Protein AF-A0AAV7IHH4-F1 (afdb_monomer_lite)

Radius of gyration: 28.24 Å; chains: 1; bounding box: 105×46×66 Å

Structure (mmCIF, N/CA/C/O backbone):
data_AF-A0AAV7IHH4-F1
#
_entry.id   AF-A0AAV7IHH4-F1
#
loop_
_atom_site.group_PDB
_atom_site.id
_atom_site.type_symbol
_atom_site.label_atom_id
_atom_site.label_alt_id
_atom_site.label_comp_id
_atom_site.label_asym_id
_atom_site.label_entity_id
_atom_site.label_seq_id
_atom_site.pdbx_PDB_ins_code
_atom_site.Cartn_x
_atom_site.Cartn_y
_atom_site.Cartn_z
_atom_site.occupancy
_atom_site.B_iso_or_equiv
_atom_site.auth_seq_id
_atom_site.auth_comp_id
_atom_site.auth_asym_id
_atom_site.auth_atom_id
_atom_site.pdbx_PDB_model_num
ATOM 1 N N . MET A 1 1 ? 82.349 -28.504 15.931 1.00 51.78 1 MET A N 1
ATOM 2 C CA . MET A 1 1 ? 81.936 -27.881 17.207 1.00 51.78 1 MET A CA 1
ATOM 3 C C . MET A 1 1 ? 81.005 -26.727 16.857 1.00 51.78 1 MET A C 1
ATOM 5 O O . MET A 1 1 ? 81.524 -25.749 16.350 1.00 51.78 1 MET A O 1
ATOM 9 N N . LEU A 1 2 ? 79.679 -26.939 16.968 1.00 49.72 2 LEU A N 1
ATOM 10 C CA . LEU A 1 2 ? 78.539 -25.980 16.897 1.00 49.72 2 LEU A CA 1
ATOM 11 C C . LEU A 1 2 ? 77.235 -26.698 16.441 1.00 49.72 2 LEU A C 1
ATOM 13 O O . LEU A 1 2 ? 76.597 -26.288 15.482 1.00 49.72 2 LEU A O 1
ATOM 17 N N . ILE A 1 3 ? 76.846 -27.814 17.080 1.00 53.25 3 ILE A N 1
ATOM 18 C CA . ILE A 1 3 ? 75.530 -28.473 16.852 1.00 53.25 3 ILE A CA 1
ATOM 19 C C . ILE A 1 3 ? 74.978 -29.035 18.180 1.00 53.25 3 ILE A C 1
ATOM 21 O O . ILE A 1 3 ? 74.499 -30.161 18.249 1.00 53.25 3 ILE A O 1
ATOM 25 N N . ILE A 1 4 ? 75.126 -28.298 19.287 1.00 51.12 4 ILE A N 1
ATOM 26 C CA . ILE A 1 4 ? 74.599 -28.725 20.603 1.00 51.12 4 ILE A CA 1
ATOM 27 C C . ILE A 1 4 ? 73.565 -27.730 21.166 1.00 51.12 4 ILE A C 1
ATOM 29 O O . ILE A 1 4 ? 72.741 -28.116 21.993 1.00 51.12 4 ILE A O 1
ATOM 33 N N . ASP A 1 5 ? 73.490 -26.497 20.654 1.00 56.69 5 ASP A N 1
ATOM 34 C CA . ASP A 1 5 ? 72.623 -25.465 21.244 1.00 56.69 5 ASP A CA 1
ATOM 35 C C . ASP A 1 5 ? 71.198 -25.391 20.672 1.00 56.69 5 ASP A C 1
ATOM 37 O O . ASP A 1 5 ? 70.298 -24.887 21.342 1.00 56.69 5 ASP A O 1
ATOM 41 N N . THR A 1 6 ? 70.925 -25.954 19.493 1.00 51.59 6 THR A N 1
ATOM 42 C CA . THR A 1 6 ? 69.591 -25.857 18.867 1.00 51.59 6 THR A CA 1
ATOM 43 C C . THR A 1 6 ? 68.566 -26.826 19.467 1.00 51.59 6 THR A C 1
ATOM 45 O O . THR A 1 6 ? 67.401 -26.472 19.628 1.00 51.59 6 THR A O 1
ATOM 48 N N . ILE A 1 7 ? 68.994 -28.016 19.902 1.00 54.19 7 ILE A N 1
ATOM 49 C CA . ILE A 1 7 ? 68.085 -29.039 20.460 1.00 54.19 7 ILE A CA 1
ATOM 50 C C . ILE A 1 7 ? 67.591 -28.642 21.865 1.00 54.19 7 ILE A C 1
ATOM 52 O O . ILE A 1 7 ? 66.455 -28.931 22.242 1.00 54.19 7 ILE A O 1
ATOM 56 N N . LYS A 1 8 ? 68.403 -27.899 22.631 1.00 56.38 8 LYS A N 1
ATOM 57 C CA . LYS A 1 8 ? 68.027 -27.417 23.972 1.00 56.38 8 LYS A CA 1
ATOM 58 C C . LYS A 1 8 ? 67.003 -26.274 23.937 1.00 56.38 8 LYS A C 1
ATOM 60 O O . LYS A 1 8 ? 66.261 -26.105 24.904 1.00 56.38 8 LYS A O 1
ATOM 65 N N . ALA A 1 9 ? 66.943 -25.512 22.844 1.00 56.28 9 ALA A N 1
ATOM 66 C CA . ALA A 1 9 ? 65.997 -24.409 22.679 1.00 56.28 9 ALA A CA 1
ATOM 67 C C . ALA A 1 9 ? 64.587 -24.901 22.295 1.00 56.28 9 ALA A C 1
ATOM 69 O O . ALA A 1 9 ? 63.603 -24.432 22.868 1.00 56.28 9 ALA A O 1
ATOM 70 N N . GLU A 1 10 ? 64.470 -25.904 21.418 1.00 56.12 10 GLU A N 1
ATOM 71 C CA . GLU A 1 10 ? 63.162 -26.443 21.008 1.00 56.12 10 GLU A CA 1
ATOM 72 C C . GLU A 1 10 ? 62.463 -27.253 22.112 1.00 56.12 10 GLU A C 1
ATOM 74 O O . GLU A 1 10 ? 61.239 -27.183 22.258 1.00 56.12 10 GLU A O 1
ATOM 79 N N . GLN A 1 11 ? 63.215 -27.961 22.964 1.00 55.00 11 GLN A N 1
ATOM 80 C CA . GLN A 1 11 ? 62.632 -28.670 24.112 1.00 55.00 11 GLN A CA 1
ATOM 81 C C . GLN A 1 11 ? 62.065 -27.719 25.177 1.00 55.00 11 GLN A C 1
ATOM 83 O O . GLN A 1 11 ? 61.071 -28.045 25.829 1.00 55.00 11 GLN A O 1
ATOM 88 N N . LYS A 1 12 ? 62.643 -26.521 25.331 1.00 55.81 12 LYS A N 1
ATOM 89 C CA . LYS A 1 12 ? 62.149 -25.512 26.279 1.00 55.81 12 LYS A CA 1
ATOM 90 C C . LYS A 1 12 ? 60.853 -24.849 25.795 1.00 55.81 12 LYS A C 1
ATOM 92 O O . LYS A 1 12 ? 60.015 -24.510 26.624 1.00 55.81 12 LYS A O 1
ATOM 97 N N . LEU A 1 13 ? 60.661 -24.741 24.475 1.00 54.53 13 LEU A N 1
ATOM 98 C CA . LEU A 1 13 ? 59.443 -24.191 23.869 1.00 54.53 13 LEU A CA 1
ATOM 99 C C . LEU A 1 13 ? 58.264 -25.184 23.892 1.00 54.53 13 LEU A C 1
ATOM 101 O O . LEU A 1 13 ? 57.125 -24.783 24.114 1.00 54.53 13 LEU A O 1
ATOM 105 N N . ARG A 1 14 ? 58.521 -26.492 23.721 1.00 53.72 14 ARG A N 1
ATOM 106 C CA . ARG A 1 14 ? 57.464 -27.518 23.840 1.00 53.72 14 ARG A CA 1
ATOM 107 C C . ARG A 1 14 ? 56.957 -27.690 25.270 1.00 53.72 14 ARG A C 1
ATOM 109 O O . ARG A 1 14 ? 55.764 -27.905 25.460 1.00 53.72 14 ARG A O 1
ATOM 116 N N . ASN A 1 15 ? 57.825 -27.541 26.271 1.00 53.12 15 ASN A N 1
ATOM 117 C CA . ASN A 1 15 ? 57.408 -27.664 27.667 1.00 53.12 15 ASN A CA 1
ATOM 118 C C . ASN A 1 15 ? 56.657 -26.424 28.185 1.00 53.12 15 ASN A C 1
ATOM 120 O O . ASN A 1 15 ? 55.856 -26.565 29.099 1.00 53.12 15 ASN A O 1
ATOM 124 N N . SER A 1 16 ? 56.821 -25.238 27.579 1.00 51.75 16 SER A N 1
ATOM 125 C CA . SER A 1 16 ? 56.048 -24.044 27.967 1.00 51.75 16 SER A CA 1
ATOM 126 C C . SER A 1 16 ? 54.640 -23.979 27.358 1.00 51.75 16 SER A C 1
ATOM 128 O O . SER A 1 16 ? 53.831 -23.168 27.796 1.00 51.75 16 SER A O 1
ATOM 130 N N . GLN A 1 17 ? 54.319 -24.814 26.361 1.00 48.31 17 GLN A N 1
ATOM 131 C CA . GLN A 1 17 ? 52.971 -24.883 25.771 1.00 48.31 17 GLN A CA 1
ATOM 132 C C . GLN A 1 17 ? 52.045 -25.902 26.456 1.00 48.31 17 GLN A C 1
ATOM 134 O O . GLN A 1 17 ? 50.838 -25.878 26.223 1.00 48.31 17 GLN A O 1
ATOM 139 N N . LEU A 1 18 ? 52.571 -26.770 27.326 1.00 48.88 18 LEU A N 1
ATOM 140 C CA . LEU A 1 18 ? 51.770 -27.768 28.046 1.00 48.88 18 LEU A CA 1
ATOM 141 C C . LEU A 1 18 ? 51.171 -27.255 29.369 1.00 48.88 18 LEU A C 1
ATOM 143 O O . LEU A 1 18 ? 50.162 -27.804 29.810 1.00 48.88 18 LEU A O 1
ATOM 147 N N . ASP A 1 19 ? 51.686 -26.159 29.937 1.00 48.97 19 ASP A N 1
ATOM 148 C CA . ASP A 1 19 ? 51.197 -25.604 31.213 1.00 48.97 19 ASP A CA 1
ATOM 149 C C . ASP A 1 19 ? 50.029 -24.607 31.081 1.00 48.97 19 ASP A C 1
ATOM 151 O O . ASP A 1 19 ? 49.344 -24.325 32.064 1.00 48.97 19 ASP A O 1
ATOM 155 N N . HIS A 1 20 ? 49.700 -24.137 29.871 1.00 50.25 20 HIS A N 1
ATOM 156 C CA . HIS A 1 20 ? 48.514 -23.291 29.655 1.00 50.25 20 HIS A CA 1
ATOM 157 C C . HIS A 1 20 ? 47.214 -24.078 29.396 1.00 50.25 20 HIS A C 1
ATOM 159 O O . HIS A 1 20 ? 46.130 -23.502 29.381 1.00 50.25 20 HIS A O 1
ATOM 165 N N . SER A 1 21 ? 47.268 -25.413 29.294 1.00 54.41 21 SER A N 1
ATOM 166 C CA . SER A 1 21 ? 46.085 -26.227 28.963 1.00 54.41 21 SER A CA 1
ATOM 167 C C . SER A 1 21 ? 45.071 -26.392 30.110 1.00 54.41 21 SER A C 1
ATOM 169 O O . SER A 1 21 ? 43.973 -26.896 29.852 1.00 54.41 21 SER A O 1
ATOM 171 N N . SER A 1 22 ? 45.397 -26.048 31.359 1.00 56.50 22 SER A N 1
ATOM 172 C CA . SER A 1 22 ? 44.497 -26.303 32.499 1.00 56.50 22 SER A CA 1
ATOM 173 C C . SER A 1 22 ? 43.501 -25.159 32.739 1.00 56.50 22 SER A C 1
ATOM 175 O O . SER A 1 22 ? 42.309 -25.405 32.935 1.00 56.50 22 SER A O 1
ATOM 177 N N . SER A 1 23 ? 43.960 -23.906 32.636 1.00 56.69 23 SER A N 1
ATOM 178 C CA . SER A 1 23 ? 43.134 -22.717 32.900 1.00 56.69 23 SER A CA 1
ATOM 179 C C . SER A 1 23 ? 42.073 -22.497 31.818 1.00 56.69 23 SER A C 1
ATOM 181 O O . SER A 1 23 ? 40.901 -22.307 32.134 1.00 56.69 23 SER A O 1
ATOM 183 N N . ASP A 1 24 ? 42.434 -22.639 30.541 1.00 57.12 24 ASP A N 1
ATOM 184 C CA . ASP A 1 24 ? 41.494 -22.398 29.436 1.00 57.12 24 ASP A CA 1
ATOM 185 C C . ASP A 1 24 ? 40.399 -23.471 29.367 1.00 57.12 24 ASP A C 1
ATOM 187 O O . ASP A 1 24 ? 39.242 -23.187 29.049 1.00 57.12 24 ASP A O 1
ATOM 191 N N . LYS A 1 25 ? 40.722 -24.706 29.778 1.00 60.78 25 LYS A N 1
ATOM 192 C CA . LYS A 1 25 ? 39.729 -25.777 29.944 1.00 60.78 25 LYS A CA 1
ATOM 193 C C . LYS A 1 25 ? 38.799 -25.526 31.129 1.00 60.78 25 LYS A C 1
ATOM 195 O O . LYS A 1 25 ? 37.638 -25.926 31.056 1.00 60.78 25 LYS A O 1
ATOM 200 N N . MET A 1 26 ? 39.265 -24.884 32.203 1.00 68.69 26 MET A N 1
ATOM 201 C CA . MET A 1 26 ? 38.385 -24.479 33.304 1.00 68.69 26 MET A CA 1
ATOM 202 C C . MET A 1 26 ? 37.469 -23.323 32.903 1.00 68.69 26 MET A C 1
ATOM 204 O O . MET A 1 26 ? 36.280 -23.386 33.200 1.00 68.69 26 MET A O 1
ATOM 208 N N . ILE A 1 27 ? 37.974 -22.324 32.175 1.00 70.69 27 ILE A N 1
ATOM 209 C CA . ILE A 1 27 ? 37.171 -21.179 31.718 1.00 70.69 27 ILE A CA 1
ATOM 210 C C . ILE A 1 27 ? 36.097 -21.630 30.720 1.00 70.69 27 ILE A C 1
ATOM 212 O O . ILE A 1 27 ? 34.933 -21.260 30.867 1.00 70.69 27 ILE A O 1
ATOM 216 N N . ALA A 1 28 ? 36.437 -22.500 29.763 1.00 71.75 28 ALA A N 1
ATOM 217 C CA . ALA A 1 28 ? 35.461 -23.049 28.821 1.00 71.75 28 ALA A CA 1
ATOM 218 C C . ALA A 1 28 ? 34.374 -23.885 29.525 1.00 71.75 28 ALA A C 1
ATOM 220 O O . ALA A 1 28 ? 33.192 -23.766 29.205 1.00 71.75 28 ALA A O 1
ATOM 221 N N . LYS A 1 29 ? 34.747 -24.689 30.532 1.00 73.69 29 LYS A N 1
ATOM 222 C CA . LYS A 1 29 ? 33.778 -25.449 31.340 1.00 73.69 29 LYS A CA 1
ATOM 223 C C . LYS A 1 29 ? 32.890 -24.538 32.187 1.00 73.69 29 LYS A C 1
ATOM 225 O O . LYS A 1 29 ? 31.699 -24.811 32.299 1.00 73.69 29 LYS A O 1
ATOM 230 N N . LEU A 1 30 ? 33.443 -23.457 32.738 1.00 77.25 30 LEU A N 1
ATOM 231 C CA . LEU A 1 30 ? 32.687 -22.465 33.500 1.00 77.25 30 LEU A CA 1
ATOM 232 C C . LEU A 1 30 ? 31.671 -21.738 32.606 1.00 77.25 30 LEU A C 1
ATOM 234 O O . LEU A 1 30 ? 30.519 -21.597 33.000 1.00 77.25 30 LEU A O 1
ATOM 238 N N . LEU A 1 31 ? 32.057 -21.353 31.385 1.00 77.75 31 LEU A N 1
ATOM 239 C CA . LEU A 1 31 ? 31.159 -20.707 30.421 1.00 77.75 31 LEU A CA 1
ATOM 240 C C . LEU A 1 31 ? 30.008 -21.623 29.998 1.00 77.75 31 LEU A C 1
ATOM 242 O O . LEU A 1 31 ? 28.862 -21.186 29.995 1.00 77.75 31 LEU A O 1
ATOM 246 N N . ILE A 1 32 ? 30.285 -22.899 29.716 1.00 78.12 32 ILE A N 1
ATOM 247 C CA . ILE A 1 32 ? 29.246 -23.891 29.394 1.00 78.12 32 ILE A CA 1
ATOM 248 C C . ILE A 1 32 ? 28.291 -24.084 30.581 1.00 78.12 32 ILE A C 1
ATOM 250 O O . ILE A 1 32 ? 27.082 -24.183 30.387 1.00 78.12 32 ILE A O 1
ATOM 254 N N . PHE A 1 33 ? 28.812 -24.092 31.810 1.00 78.12 33 PHE A N 1
ATOM 255 C CA . PHE A 1 33 ? 27.997 -24.241 33.014 1.00 78.12 33 PHE A CA 1
ATOM 256 C C . PHE A 1 33 ? 27.117 -23.011 33.278 1.00 78.12 33 PHE A C 1
ATOM 258 O O . PHE A 1 33 ? 25.935 -23.158 33.578 1.00 78.12 33 PHE A O 1
ATOM 265 N N . VAL A 1 34 ? 27.650 -21.797 33.094 1.00 78.50 34 VAL A N 1
ATOM 266 C CA . VAL A 1 34 ? 26.875 -20.548 33.194 1.00 78.50 34 VAL A CA 1
ATOM 267 C C . VAL A 1 34 ? 25.799 -20.487 32.109 1.00 78.50 34 VAL A C 1
ATOM 269 O O . VAL A 1 34 ? 24.661 -20.141 32.417 1.00 78.50 34 VAL A O 1
ATOM 272 N N . LEU A 1 35 ? 26.111 -20.893 30.873 1.00 76.00 35 LEU A N 1
ATOM 273 C CA . LEU A 1 35 ? 25.142 -20.949 29.775 1.00 76.00 35 LEU A CA 1
ATOM 274 C C . LEU A 1 35 ? 24.022 -21.966 30.059 1.00 76.00 35 LEU A C 1
ATOM 276 O O . LEU A 1 35 ? 22.851 -21.675 29.830 1.00 76.00 35 LEU A O 1
ATOM 280 N N . ALA A 1 36 ? 24.368 -23.136 30.606 1.00 73.38 36 ALA A N 1
ATOM 281 C CA . ALA A 1 36 ? 23.404 -24.168 30.984 1.00 73.38 36 ALA A CA 1
ATOM 282 C C . ALA A 1 36 ? 22.500 -23.726 32.146 1.00 73.38 36 ALA A C 1
ATOM 284 O O . ALA A 1 36 ? 21.296 -23.971 32.101 1.00 73.38 36 ALA A O 1
ATOM 285 N N . ILE A 1 37 ? 23.045 -23.024 33.149 1.00 72.25 37 ILE A N 1
ATOM 286 C CA . ILE A 1 37 ? 22.246 -22.425 34.228 1.00 72.25 37 ILE A CA 1
ATOM 287 C C . ILE A 1 37 ? 21.307 -21.357 33.664 1.00 72.25 37 ILE A C 1
ATOM 289 O O . ILE A 1 37 ? 20.129 -21.371 34.007 1.00 72.25 37 ILE A O 1
ATOM 293 N N . HIS A 1 38 ? 21.788 -20.482 32.772 1.00 67.31 38 HIS A N 1
ATOM 294 C CA . HIS A 1 38 ? 20.955 -19.444 32.156 1.00 67.31 38 HIS A CA 1
ATOM 295 C C . HIS A 1 38 ? 19.797 -20.053 31.355 1.00 67.31 38 HIS A C 1
ATOM 297 O O . HIS A 1 38 ? 18.648 -19.648 31.526 1.00 67.31 38 HIS A O 1
ATOM 303 N N . MET A 1 39 ? 20.074 -21.086 30.551 1.00 72.06 39 MET A N 1
ATOM 304 C CA . MET A 1 39 ? 19.038 -21.801 29.803 1.00 72.06 39 MET A CA 1
ATOM 305 C C . MET A 1 39 ? 18.048 -22.525 30.727 1.00 72.06 39 MET A C 1
ATOM 307 O O . MET A 1 39 ? 16.845 -22.444 30.489 1.00 72.06 39 MET A O 1
ATOM 311 N N . ALA A 1 40 ? 18.511 -23.138 31.823 1.00 63.69 40 ALA A N 1
ATOM 312 C CA . ALA A 1 40 ? 17.638 -23.788 32.802 1.00 63.69 40 ALA A CA 1
ATOM 313 C C . ALA A 1 40 ? 16.728 -22.786 33.543 1.00 63.69 40 ALA A C 1
ATOM 315 O O . ALA A 1 40 ? 15.546 -23.068 33.757 1.00 63.69 40 ALA A O 1
ATOM 316 N N . THR A 1 41 ? 17.236 -21.594 33.878 1.00 59.31 41 THR A N 1
ATOM 317 C CA . THR A 1 41 ? 16.430 -20.517 34.480 1.00 59.31 41 THR A CA 1
ATOM 318 C C . THR A 1 41 ? 15.473 -19.851 33.491 1.00 59.31 41 THR A C 1
ATOM 320 O O . THR A 1 41 ? 14.389 -19.434 33.889 1.00 59.31 41 THR A O 1
ATOM 323 N N . CYS A 1 42 ? 15.807 -19.796 32.196 1.00 53.78 42 CYS A N 1
ATOM 324 C CA . CYS A 1 42 ? 14.868 -19.332 31.172 1.00 53.78 42 CYS A CA 1
ATOM 325 C C . CYS A 1 42 ? 13.730 -20.337 30.940 1.00 53.78 42 CYS A C 1
ATOM 327 O O . CYS A 1 42 ? 12.599 -19.925 30.693 1.00 53.78 42 CYS A O 1
ATOM 329 N N . THR A 1 43 ? 13.982 -21.644 31.080 1.00 50.16 43 THR A N 1
ATOM 330 C CA . THR A 1 43 ? 12.923 -22.660 30.965 1.00 50.16 43 THR A CA 1
ATOM 331 C C . THR A 1 43 ? 11.987 -22.720 32.175 1.00 50.16 43 THR A C 1
ATOM 333 O O . THR A 1 43 ? 10.825 -23.081 32.012 1.00 50.16 43 THR A O 1
ATOM 336 N N . SER A 1 44 ? 12.430 -22.327 33.377 1.00 46.19 44 SER A N 1
ATOM 337 C CA . SER A 1 44 ? 11.587 -22.356 34.586 1.00 46.19 44 SER A CA 1
ATOM 338 C C . SER A 1 44 ? 10.724 -21.103 34.799 1.00 46.19 44 SER A C 1
ATOM 340 O O . SER A 1 44 ? 9.874 -21.099 35.688 1.00 46.19 44 SER A O 1
ATOM 342 N N . MET A 1 45 ? 10.872 -20.070 33.959 1.00 42.22 45 MET A N 1
ATOM 343 C CA . MET A 1 45 ? 9.974 -18.903 33.928 1.00 42.22 45 MET A CA 1
ATOM 344 C C . MET A 1 45 ? 8.762 -19.067 32.998 1.00 42.22 45 MET A C 1
ATOM 346 O O . MET A 1 45 ? 7.946 -18.152 32.898 1.00 42.22 45 MET A O 1
ATOM 350 N N . PHE A 1 46 ? 8.555 -20.245 32.402 1.00 42.50 46 PHE A N 1
ATOM 351 C CA . PHE A 1 46 ? 7.234 -20.647 31.908 1.00 42.50 46 PHE A CA 1
ATOM 352 C C . PHE A 1 46 ? 6.401 -21.215 33.060 1.00 42.50 46 PHE A C 1
ATOM 354 O O . PHE A 1 46 ? 5.939 -22.353 33.046 1.00 42.50 46 PHE A O 1
ATOM 361 N N . THR A 1 47 ? 6.222 -20.399 34.098 1.00 40.00 47 THR A N 1
ATOM 362 C CA . THR A 1 47 ? 5.136 -20.597 35.049 1.00 40.00 47 THR A CA 1
ATOM 363 C C . THR A 1 47 ? 3.852 -20.351 34.275 1.00 40.00 47 THR A C 1
ATOM 365 O O . THR A 1 47 ? 3.583 -19.223 33.868 1.00 40.00 47 THR A O 1
ATOM 368 N N . GLU A 1 48 ? 3.151 -21.446 33.989 1.00 44.28 48 GLU A N 1
ATOM 369 C CA . GLU A 1 48 ? 1.708 -21.570 33.798 1.00 44.28 48 GLU A CA 1
ATOM 370 C C . GLU A 1 48 ? 0.976 -20.220 33.882 1.00 44.28 48 GLU A C 1
ATOM 372 O O . GLU A 1 48 ? 0.392 -19.851 34.902 1.00 44.28 48 GLU A O 1
ATOM 377 N N . LYS A 1 49 ? 1.015 -19.445 32.788 1.00 39.66 49 LYS A N 1
ATOM 378 C CA . LYS A 1 49 ? 0.026 -18.394 32.581 1.00 39.66 49 LYS A CA 1
ATOM 379 C C . LYS A 1 49 ? -1.263 -19.138 32.321 1.00 39.66 49 LYS A C 1
ATOM 381 O O . LYS A 1 49 ? -1.562 -19.523 31.195 1.00 39.66 49 LYS A O 1
ATOM 386 N N . GLN A 1 50 ? -1.958 -19.383 33.426 1.00 36.03 50 GLN A N 1
ATOM 387 C CA . GLN A 1 50 ? -3.380 -19.613 33.515 1.00 36.03 50 GLN A CA 1
ATOM 388 C C . GLN A 1 50 ? -4.025 -18.917 32.316 1.00 36.03 50 GLN A C 1
ATOM 390 O O . GLN A 1 50 ? -3.964 -17.688 32.202 1.00 36.03 50 GLN A O 1
ATOM 395 N N . LEU A 1 51 ? -4.536 -19.716 31.377 1.00 35.50 51 LEU A N 1
ATOM 396 C CA . LEU A 1 51 ? -5.404 -19.252 30.307 1.00 35.50 51 LEU A CA 1
ATOM 397 C C . LEU A 1 51 ? -6.628 -18.664 31.007 1.00 35.50 51 LEU A C 1
ATOM 399 O O . LEU A 1 51 ? -7.637 -19.330 31.225 1.00 35.50 51 LEU A O 1
ATOM 403 N N . VAL A 1 52 ? -6.516 -17.404 31.425 1.00 32.94 52 VAL A N 1
ATOM 404 C CA . VAL A 1 52 ? -7.671 -16.554 31.626 1.00 32.94 52 VAL A CA 1
ATOM 405 C C . VAL A 1 52 ? -8.243 -16.458 30.232 1.00 32.94 52 VAL A C 1
ATOM 407 O O . VAL A 1 52 ? -7.733 -15.738 29.374 1.00 32.94 52 VAL A O 1
ATOM 410 N N . GLN A 1 53 ? -9.242 -17.297 29.995 1.00 33.00 53 GLN A N 1
ATOM 411 C CA . GLN A 1 53 ? -10.117 -17.241 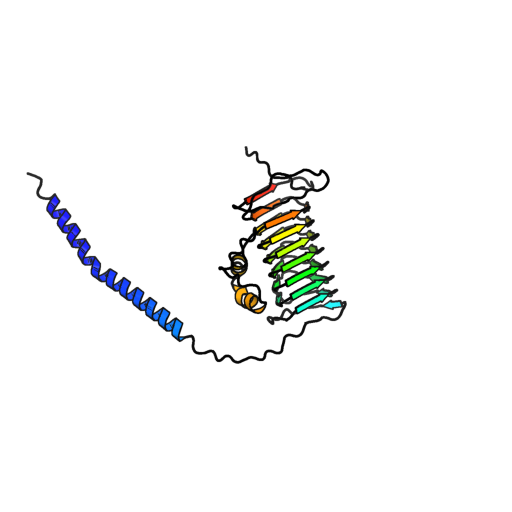28.849 1.00 33.00 53 GLN A CA 1
ATOM 412 C C . GLN A 1 53 ? -10.838 -15.897 28.971 1.00 33.00 53 GLN A C 1
ATOM 414 O O . GLN A 1 53 ? -11.930 -15.790 29.521 1.00 33.00 53 GLN A O 1
ATOM 419 N N . SER A 1 54 ? -10.136 -14.836 28.570 1.00 34.91 54 SER A N 1
ATOM 420 C CA . SER A 1 54 ? -10.699 -13.517 28.395 1.00 34.91 54 SER A CA 1
ATOM 421 C C . SER A 1 54 ? -11.701 -13.697 27.278 1.00 34.91 54 SER A C 1
ATOM 423 O O . SER A 1 54 ? -11.343 -13.787 26.103 1.00 34.91 54 SER A O 1
ATOM 425 N N . THR A 1 55 ? -12.965 -13.834 27.656 1.00 36.56 55 THR A N 1
ATOM 426 C CA . THR A 1 55 ? -14.092 -13.587 26.773 1.00 36.56 55 THR A CA 1
ATOM 427 C C . THR A 1 55 ? -14.049 -12.102 26.430 1.00 36.56 55 THR A C 1
ATOM 429 O O . THR A 1 55 ? -14.843 -11.313 26.943 1.00 36.56 55 THR A O 1
ATOM 432 N N . MET A 1 56 ? -13.060 -11.695 25.627 1.00 39.62 56 MET A N 1
ATOM 433 C CA . MET A 1 56 ? -13.114 -10.408 24.963 1.00 39.62 56 MET A CA 1
ATOM 434 C C . MET A 1 56 ? -14.394 -10.430 24.128 1.00 39.62 56 MET A C 1
ATOM 436 O O . MET A 1 56 ? -14.655 -11.427 23.444 1.00 39.62 56 MET A O 1
ATOM 440 N N . PRO A 1 57 ? -15.245 -9.399 24.248 1.00 40.56 57 PRO A N 1
ATOM 441 C CA . PRO A 1 57 ? -16.458 -9.326 23.456 1.00 40.56 57 PRO A CA 1
ATOM 442 C C . PRO A 1 57 ? -16.078 -9.473 21.985 1.00 40.56 57 PRO A C 1
ATOM 444 O O . PRO A 1 57 ? -15.122 -8.849 21.523 1.00 40.56 57 PRO A O 1
ATOM 447 N N . LYS A 1 58 ? -16.804 -10.346 21.280 1.00 39.88 58 LYS A N 1
ATOM 448 C CA . LYS A 1 58 ? -16.621 -10.596 19.850 1.00 39.88 58 LYS A CA 1
ATOM 449 C C . LYS A 1 58 ? -16.559 -9.236 19.127 1.00 39.88 58 LYS A C 1
ATOM 451 O O . LYS A 1 58 ? -17.524 -8.481 19.265 1.00 39.88 58 LYS A O 1
ATOM 456 N N . PRO A 1 59 ? -15.457 -8.892 18.435 1.00 38.62 59 PRO A N 1
ATOM 457 C CA . PRO A 1 59 ? -15.302 -7.576 17.831 1.00 38.62 59 PRO A CA 1
ATOM 458 C C . PRO A 1 59 ? -16.412 -7.331 16.812 1.00 38.62 59 PRO A C 1
ATOM 460 O O . PRO A 1 59 ? -16.534 -8.049 15.828 1.00 38.62 59 PRO A O 1
ATOM 463 N N . THR A 1 60 ? -17.247 -6.330 17.065 1.00 48.72 60 THR A N 1
ATOM 464 C CA . THR A 1 60 ? -18.294 -5.906 16.136 1.00 48.72 60 THR A CA 1
ATOM 465 C C . THR A 1 60 ? -17.657 -5.179 14.951 1.00 48.72 60 THR A C 1
ATOM 467 O O . THR A 1 60 ? -16.690 -4.438 15.132 1.00 48.72 60 THR A O 1
ATOM 470 N N . LEU A 1 61 ? -18.216 -5.349 13.748 1.00 45.78 61 LEU A N 1
ATOM 471 C CA . LEU A 1 61 ? -17.892 -4.519 12.586 1.00 45.78 61 LEU A CA 1
ATOM 472 C C . LEU A 1 61 ? -18.029 -3.035 12.962 1.00 45.78 61 LEU A C 1
ATOM 474 O O . LEU A 1 61 ? -19.123 -2.584 13.317 1.00 45.78 61 LEU A O 1
ATOM 478 N N . THR A 1 62 ? -16.942 -2.270 12.867 1.00 56.25 62 THR A N 1
ATOM 479 C CA . THR A 1 62 ? -16.991 -0.817 13.065 1.00 56.25 62 THR A CA 1
ATOM 480 C C . THR A 1 62 ? -17.519 -0.184 11.782 1.00 56.25 62 THR A C 1
ATOM 482 O O . THR A 1 62 ? -16.760 0.221 10.907 1.00 56.25 62 THR A O 1
ATOM 485 N N . GLY A 1 63 ? -18.842 -0.178 11.625 1.00 45.84 63 GLY A N 1
ATOM 486 C CA . GLY A 1 63 ? -19.510 0.539 10.545 1.00 45.84 63 GLY A CA 1
ATOM 487 C C . GLY A 1 63 ? -19.705 1.999 10.934 1.00 45.84 63 GLY A C 1
ATOM 488 O O . GLY A 1 63 ? -20.496 2.300 11.828 1.00 45.84 63 GLY A O 1
ATOM 489 N N . TYR A 1 64 ? -19.004 2.912 10.269 1.00 54.81 64 TYR A N 1
ATOM 490 C CA . TYR A 1 64 ? -19.356 4.330 10.322 1.00 54.81 64 TYR A CA 1
ATOM 491 C C . TYR A 1 64 ? -20.619 4.556 9.461 1.00 54.81 64 TYR A C 1
ATOM 493 O O . TYR A 1 64 ? -20.777 3.869 8.449 1.00 54.81 64 TYR A O 1
ATOM 501 N N . PRO A 1 65 ? -21.549 5.463 9.831 1.00 53.41 65 PRO A N 1
ATOM 502 C CA . PRO A 1 65 ? -22.716 5.778 8.995 1.00 53.41 65 PRO A CA 1
ATOM 503 C C . PRO A 1 65 ? -22.318 6.199 7.562 1.00 53.41 65 PRO A C 1
ATOM 505 O O . PRO A 1 65 ? -21.172 6.522 7.295 1.00 53.41 65 PRO A O 1
ATOM 508 N N . PHE A 1 66 ? -23.225 6.168 6.588 1.00 58.81 66 PHE A N 1
ATOM 509 C CA . PHE A 1 66 ? -22.862 6.548 5.214 1.00 58.81 66 PHE A CA 1
ATOM 510 C C . PHE A 1 66 ? -22.747 8.066 5.063 1.00 58.81 66 PHE A C 1
ATOM 512 O O . PHE A 1 66 ? -23.663 8.780 5.471 1.00 58.81 66 PHE A O 1
ATOM 519 N N . ASN A 1 67 ? -21.688 8.517 4.382 1.00 64.94 67 ASN A N 1
ATOM 520 C CA . ASN A 1 67 ? -21.383 9.911 4.054 1.00 64.94 67 ASN A CA 1
ATOM 521 C C . ASN A 1 67 ? -21.129 10.825 5.259 1.00 64.94 67 ASN A C 1
ATOM 523 O O . ASN A 1 67 ? -21.979 11.022 6.126 1.00 64.94 67 ASN A O 1
ATOM 527 N N . GLY A 1 68 ? -19.987 11.510 5.244 1.00 82.06 68 GLY A N 1
ATOM 528 C CA . GLY A 1 68 ? -19.759 12.606 6.175 1.00 82.06 68 GLY A CA 1
ATOM 529 C C . GLY A 1 68 ? -18.304 13.009 6.332 1.00 82.06 68 GLY A C 1
ATOM 530 O O . GLY A 1 68 ? -17.422 12.653 5.547 1.00 82.06 68 GLY A O 1
ATOM 531 N N . VAL A 1 69 ? -18.071 13.779 7.389 1.00 89.50 69 VAL A N 1
ATOM 532 C CA . VAL A 1 69 ? -16.747 14.220 7.809 1.00 89.50 69 VAL A CA 1
ATOM 533 C C . VAL A 1 69 ? -16.452 13.610 9.173 1.00 89.50 69 VAL A C 1
ATOM 535 O O . VAL A 1 69 ? -17.211 13.813 10.118 1.00 89.50 69 VAL A O 1
ATOM 538 N N . ILE A 1 70 ? -15.350 12.872 9.274 1.00 88.94 70 ILE A N 1
ATOM 539 C CA . ILE A 1 70 ? -14.767 12.457 10.548 1.00 88.94 70 ILE A CA 1
ATOM 540 C C . ILE A 1 70 ? -13.698 13.495 10.870 1.00 88.94 70 ILE A C 1
ATOM 542 O O . ILE A 1 70 ? -12.659 13.553 10.212 1.00 88.94 70 ILE A O 1
ATOM 546 N N . GLU A 1 71 ? -13.958 14.343 11.864 1.00 90.50 71 GLU A N 1
ATOM 547 C CA . GLU A 1 71 ? -12.978 15.350 12.290 1.00 90.50 71 GLU A CA 1
ATOM 548 C C . GLU A 1 71 ? -11.691 14.697 12.795 1.00 90.50 71 GLU A C 1
ATOM 550 O O . GLU A 1 71 ? -10.598 15.191 12.533 1.00 90.50 71 GLU A O 1
ATOM 555 N N . PHE A 1 72 ? -11.829 13.568 13.490 1.00 90.38 72 PHE A N 1
ATOM 556 C CA . PHE A 1 72 ? -10.725 12.853 14.100 1.00 90.38 72 PHE A CA 1
ATOM 557 C C . PHE A 1 72 ? -10.994 11.348 14.111 1.00 90.38 72 PHE A C 1
ATOM 559 O O . PHE A 1 72 ? -11.966 10.893 14.719 1.00 90.38 72 PHE A O 1
ATOM 566 N N . LEU A 1 73 ? -10.141 10.577 13.437 1.00 89.75 73 LEU A N 1
ATOM 567 C CA . LEU A 1 73 ? -10.171 9.120 13.477 1.00 89.75 73 LEU A CA 1
ATOM 568 C C . LEU A 1 73 ? -9.203 8.625 14.553 1.00 89.75 73 LEU A C 1
ATOM 570 O O . LEU A 1 73 ? -7.988 8.778 14.431 1.00 89.75 73 LEU A O 1
ATOM 574 N N . ASN A 1 74 ? -9.761 8.009 15.592 1.00 86.50 74 ASN A N 1
ATOM 575 C CA . ASN A 1 74 ? -8.988 7.277 16.586 1.00 86.50 74 ASN A CA 1
ATOM 576 C C . ASN A 1 74 ? -8.746 5.846 16.086 1.00 86.50 74 ASN A C 1
ATOM 578 O O . ASN A 1 74 ? -9.675 5.195 15.606 1.00 86.50 74 ASN A O 1
ATOM 582 N N . CYS A 1 75 ? -7.511 5.371 16.221 1.00 87.69 75 CYS A N 1
ATOM 583 C CA . CYS A 1 75 ? -7.070 4.055 15.777 1.00 87.69 75 CYS A CA 1
ATOM 584 C C . CYS A 1 75 ? -6.657 3.244 17.010 1.00 87.69 75 CYS A C 1
ATOM 586 O O . CYS A 1 75 ? -5.465 3.145 17.315 1.00 87.69 75 CYS A O 1
ATOM 588 N N . PRO A 1 76 ? -7.637 2.734 17.780 1.00 76.56 76 PRO A N 1
ATOM 589 C CA . PRO A 1 76 ? -7.343 2.011 19.004 1.00 76.56 76 PRO A CA 1
ATOM 590 C C . PRO A 1 76 ? -6.522 0.760 18.681 1.00 76.56 76 PRO A C 1
ATOM 592 O O . PRO A 1 76 ? -6.727 0.122 17.654 1.00 76.56 76 PRO A O 1
ATOM 595 N N . GLY A 1 77 ? -5.641 0.349 19.596 1.00 78.81 77 GLY A N 1
ATOM 596 C CA . GLY A 1 77 ? -4.864 -0.893 19.466 1.00 78.81 77 GLY A CA 1
ATOM 597 C C . GLY A 1 77 ? -5.691 -2.182 19.595 1.00 78.81 77 GLY A C 1
ATOM 598 O O . GLY A 1 77 ? -5.141 -3.210 19.982 1.00 78.81 77 GLY A O 1
ATOM 599 N N . LEU A 1 78 ? -7.004 -2.120 19.355 1.00 82.62 78 LEU A N 1
ATOM 600 C CA . LEU A 1 78 ? -7.884 -3.280 19.298 1.00 82.62 78 LEU A CA 1
ATOM 601 C C . LEU A 1 78 ? -7.962 -3.801 17.865 1.00 82.62 78 LEU A C 1
ATOM 603 O O . LEU A 1 78 ? -7.973 -3.035 16.906 1.00 82.62 78 LEU A O 1
ATOM 607 N N . ILE A 1 79 ? -8.064 -5.120 17.747 1.00 82.19 79 ILE A N 1
ATOM 608 C CA . ILE A 1 79 ? -8.204 -5.798 16.464 1.00 82.19 79 ILE A CA 1
ATOM 609 C C . ILE A 1 79 ? -9.683 -6.034 16.197 1.00 82.19 79 ILE A C 1
ATOM 611 O O . ILE A 1 79 ? -10.401 -6.588 17.034 1.00 82.19 79 ILE A O 1
ATOM 615 N N . HIS A 1 80 ? -10.132 -5.591 15.031 1.00 84.94 80 HIS A N 1
ATOM 616 C CA . HIS A 1 80 ? -11.519 -5.699 14.602 1.00 84.94 80 HIS A CA 1
ATOM 617 C C . HIS A 1 80 ? -11.726 -6.914 13.688 1.00 84.94 80 HIS A C 1
ATOM 619 O O . HIS A 1 80 ? -10.815 -7.351 12.994 1.00 84.94 80 HIS A O 1
ATOM 625 N N . GLU A 1 81 ? -12.945 -7.458 13.635 1.00 85.69 81 GLU A N 1
ATOM 626 C CA . GLU A 1 81 ? -13.277 -8.496 12.643 1.00 85.69 81 GLU A CA 1
ATOM 627 C C . GLU A 1 81 ? -13.185 -7.916 11.220 1.00 85.69 81 GLU A C 1
ATOM 629 O O . GLU A 1 81 ? -12.644 -8.537 10.310 1.00 85.69 81 GLU A O 1
ATOM 634 N N . GLY A 1 82 ? -13.624 -6.669 11.049 1.00 90.00 82 GLY A N 1
ATOM 635 C CA . GLY A 1 82 ? -13.469 -5.923 9.810 1.00 90.00 82 GLY A CA 1
ATOM 636 C C . GLY A 1 82 ? -13.585 -4.418 10.025 1.00 90.00 82 GLY A C 1
ATOM 637 O O . GLY A 1 82 ? -14.185 -3.959 11.002 1.00 90.00 82 GLY A O 1
ATOM 638 N N . ILE A 1 83 ? -13.021 -3.654 9.095 1.00 92.62 83 ILE A N 1
ATOM 639 C CA . ILE A 1 83 ? -13.117 -2.195 9.032 1.00 92.62 83 ILE A CA 1
ATOM 640 C C . ILE A 1 83 ? -13.616 -1.818 7.639 1.00 92.62 83 ILE A C 1
ATOM 642 O O . ILE A 1 83 ? -13.005 -2.189 6.639 1.00 92.62 83 ILE A O 1
ATOM 646 N N . LEU A 1 84 ? -14.713 -1.062 7.583 1.00 93.06 84 LEU A N 1
ATOM 647 C CA . LEU A 1 84 ? -15.249 -0.489 6.351 1.00 93.06 84 LEU A CA 1
ATOM 648 C C . LEU A 1 84 ? -15.322 1.032 6.492 1.00 93.06 84 LEU A C 1
ATOM 650 O O . LEU A 1 84 ? -16.083 1.548 7.312 1.00 93.06 84 LEU A O 1
ATOM 654 N N . ILE A 1 85 ? -14.555 1.744 5.671 1.00 91.19 85 ILE A N 1
ATOM 655 C CA . ILE A 1 85 ? -14.596 3.206 5.564 1.00 91.19 85 ILE A CA 1
ATOM 656 C C . ILE A 1 85 ? -15.063 3.535 4.151 1.00 91.19 85 ILE A C 1
ATOM 658 O O . ILE A 1 85 ? -14.311 3.397 3.194 1.00 91.19 85 ILE A O 1
ATOM 662 N N . ASN A 1 86 ? -16.324 3.934 4.011 1.00 92.50 86 ASN A N 1
ATOM 663 C CA . ASN A 1 86 ? -16.925 4.210 2.711 1.00 92.50 86 ASN A CA 1
ATOM 664 C C . ASN A 1 86 ? -17.499 5.629 2.667 1.00 92.50 86 ASN A C 1
ATOM 666 O O . ASN A 1 86 ? -18.293 5.990 3.537 1.00 92.50 86 ASN A O 1
ATOM 670 N N . GLN A 1 87 ? -17.111 6.411 1.657 1.00 90.31 87 GLN A N 1
ATOM 671 C CA . GLN A 1 87 ? -17.588 7.779 1.428 1.00 90.31 87 GLN A CA 1
ATOM 672 C C . GLN A 1 87 ? -17.340 8.745 2.599 1.00 90.31 87 GLN A C 1
ATOM 674 O O . GLN A 1 87 ? -18.178 9.587 2.936 1.00 90.31 87 GLN A O 1
ATOM 679 N N . TRP A 1 88 ? -16.169 8.651 3.230 1.00 90.31 88 TRP A N 1
ATOM 680 C CA . TRP A 1 88 ? -15.804 9.514 4.352 1.00 90.31 88 TRP A CA 1
ATOM 681 C C . TRP A 1 88 ? -14.678 10.474 4.012 1.00 90.31 88 TRP A C 1
ATOM 683 O O . TRP A 1 88 ? -13.708 10.109 3.354 1.00 90.31 88 TRP A O 1
ATOM 693 N N . LYS A 1 89 ? -14.762 11.695 4.546 1.00 94.38 89 LYS A N 1
ATOM 694 C CA . LYS A 1 89 ? -13.615 12.601 4.646 1.00 94.38 89 LYS A CA 1
ATOM 695 C C . LYS A 1 89 ? -13.072 12.585 6.073 1.00 94.38 89 LYS A C 1
ATOM 697 O O . LYS A 1 89 ? -13.704 13.131 6.972 1.00 94.38 89 LYS A O 1
ATOM 702 N N . ILE A 1 90 ? -11.903 11.990 6.277 1.00 94.88 90 ILE A N 1
ATOM 703 C CA . ILE A 1 90 ? -11.189 11.961 7.557 1.00 94.88 90 ILE A CA 1
ATOM 704 C C . ILE A 1 90 ? -10.193 13.118 7.576 1.00 94.88 90 ILE A C 1
ATOM 706 O O . ILE A 1 90 ? -9.276 13.162 6.758 1.00 94.88 90 ILE A O 1
ATOM 710 N N . LEU A 1 91 ? -10.391 14.077 8.482 1.00 93.44 91 LEU A N 1
ATOM 711 C CA . LEU A 1 91 ? -9.589 15.305 8.528 1.00 93.44 91 LEU A CA 1
ATOM 712 C C . LEU A 1 91 ? -8.301 15.166 9.333 1.00 93.44 91 LEU A C 1
ATOM 714 O O . LEU A 1 91 ? -7.351 15.906 9.085 1.00 93.44 91 LEU A O 1
ATOM 718 N N . LYS A 1 92 ? -8.281 14.264 10.312 1.00 93.44 92 LYS A N 1
ATOM 719 C CA . LYS A 1 92 ? -7.142 14.077 11.201 1.00 93.44 92 LYS A CA 1
ATOM 720 C C . LYS A 1 92 ? -7.085 12.642 11.704 1.00 93.44 92 LYS A C 1
ATOM 722 O O . LYS A 1 92 ? -8.120 12.046 12.004 1.00 93.44 92 LYS A O 1
ATOM 727 N N . LEU A 1 93 ? -5.870 12.125 11.827 1.00 92.75 93 LEU A N 1
ATOM 728 C CA . LEU A 1 93 ? -5.571 10.851 12.469 1.00 92.75 93 LEU A CA 1
ATOM 729 C C . LEU A 1 93 ? -4.997 11.090 13.869 1.00 92.75 93 LEU A C 1
ATOM 731 O O . LEU A 1 93 ? -4.329 12.100 14.110 1.00 92.75 93 LEU A O 1
ATOM 735 N N . ASP A 1 94 ? -5.256 10.164 14.788 1.00 83.06 94 ASP A N 1
ATOM 736 C CA . ASP A 1 94 ? -4.558 10.123 16.073 1.00 83.06 94 ASP A CA 1
ATOM 737 C C . ASP A 1 94 ? -3.124 9.628 15.886 1.00 83.06 94 ASP A C 1
ATOM 739 O O . ASP A 1 94 ? -2.958 8.445 15.604 1.00 83.06 94 ASP A O 1
ATOM 743 N N . ASN A 1 95 ? -2.124 10.516 16.029 1.00 82.38 95 ASN A N 1
ATOM 744 C CA . ASN A 1 95 ? -0.687 10.249 15.835 1.00 82.38 95 ASN A CA 1
ATOM 745 C C . ASN A 1 95 ? -0.435 9.108 14.819 1.00 82.38 95 ASN A C 1
ATOM 747 O O . ASN A 1 95 ? -1.124 9.024 13.800 1.00 82.38 95 ASN A O 1
ATOM 751 N N . THR A 1 96 ? 0.542 8.230 15.053 1.00 89.62 96 THR A N 1
ATOM 752 C CA . THR A 1 96 ? 0.677 6.993 14.278 1.00 89.62 96 THR A CA 1
ATOM 753 C C . THR A 1 96 ? -0.591 6.149 14.434 1.00 89.62 96 THR A C 1
ATOM 755 O O . THR A 1 96 ? -0.778 5.471 15.445 1.00 89.62 96 THR A O 1
ATOM 758 N N . CYS A 1 97 ? -1.441 6.160 13.413 1.00 94.50 97 CYS A N 1
ATOM 759 C CA . CYS A 1 97 ? -2.706 5.444 13.384 1.00 94.50 97 CYS A CA 1
ATOM 760 C C . CYS A 1 97 ? -2.496 4.040 12.811 1.00 94.50 97 CYS A C 1
ATOM 762 O O . CYS A 1 97 ? -2.099 3.889 11.656 1.00 94.50 97 CYS A O 1
ATOM 764 N N . LYS A 1 98 ? -2.792 3.002 13.603 1.00 94.69 98 LYS A N 1
ATOM 765 C CA . LYS A 1 98 ? -2.774 1.602 13.154 1.00 94.69 98 LYS A CA 1
ATOM 766 C C . LYS A 1 98 ? -4.192 1.040 13.106 1.00 94.69 98 LYS A C 1
ATOM 768 O O . LYS A 1 98 ? -4.766 0.752 14.151 1.00 94.69 98 LYS A O 1
ATOM 773 N N . LEU A 1 99 ? -4.740 0.848 11.911 1.00 94.38 99 LEU A N 1
ATOM 774 C CA . LEU A 1 99 ? -5.985 0.112 11.704 1.00 94.38 99 LEU A CA 1
ATOM 775 C C . LEU A 1 99 ? -5.659 -1.375 11.556 1.00 94.38 99 LEU A C 1
ATOM 777 O O . LEU A 1 99 ? -4.897 -1.759 10.669 1.00 94.38 99 LEU A O 1
ATOM 781 N N . GLN A 1 100 ? -6.210 -2.192 12.453 1.00 94.44 100 GLN A N 1
ATOM 782 C CA . GLN A 1 100 ? -5.898 -3.617 12.559 1.00 94.44 100 GLN A CA 1
ATOM 783 C C . GLN A 1 100 ? -7.195 -4.424 12.515 1.00 94.44 100 GLN A C 1
ATOM 785 O O . GLN A 1 100 ? -8.058 -4.261 13.382 1.00 94.44 100 GLN A O 1
ATOM 790 N N . ALA A 1 101 ? -7.360 -5.270 11.501 1.00 92.50 101 ALA A N 1
ATOM 791 C CA . ALA A 1 101 ? -8.555 -6.100 11.356 1.00 92.50 101 ALA A CA 1
ATOM 792 C C . ALA A 1 101 ? -8.304 -7.326 10.478 1.00 92.50 101 ALA A C 1
ATOM 794 O O . ALA A 1 101 ? -7.308 -7.354 9.775 1.00 92.50 101 ALA A O 1
ATOM 795 N N . ASN A 1 102 ? -9.210 -8.304 10.424 1.00 90.38 102 ASN A N 1
ATOM 796 C CA . ASN A 1 102 ? -9.051 -9.397 9.449 1.00 90.38 102 ASN A CA 1
ATOM 797 C C . ASN A 1 102 ? -9.251 -8.893 8.009 1.00 90.38 102 ASN A C 1
ATOM 799 O O . ASN A 1 102 ? -8.558 -9.326 7.090 1.00 90.38 102 ASN A O 1
ATOM 803 N N . SER A 1 103 ? -10.157 -7.932 7.809 1.00 94.88 103 SER A N 1
ATOM 804 C CA . SER A 1 103 ? -10.358 -7.268 6.519 1.00 94.88 103 SER A CA 1
ATOM 805 C C . SER A 1 103 ? -10.520 -5.759 6.681 1.00 94.88 103 SER A C 1
ATOM 807 O O . SER A 1 103 ? -11.274 -5.298 7.538 1.00 94.88 103 SER A O 1
ATOM 809 N N . ILE A 1 104 ? -9.823 -4.986 5.850 1.00 97.12 104 ILE A N 1
ATOM 810 C CA . ILE A 1 104 ? -9.940 -3.528 5.786 1.00 97.12 104 ILE A CA 1
ATOM 811 C C . ILE A 1 104 ? -10.337 -3.139 4.366 1.00 97.12 104 ILE A C 1
ATOM 813 O O . ILE A 1 104 ? -9.614 -3.417 3.412 1.00 97.12 104 ILE A O 1
ATOM 817 N N . ILE A 1 105 ? -11.475 -2.466 4.233 1.00 97.44 105 ILE A N 1
ATOM 818 C CA . ILE A 1 105 ? -11.986 -1.955 2.963 1.00 97.44 105 ILE A CA 1
ATOM 819 C C . ILE A 1 105 ? -12.186 -0.445 3.100 1.00 97.44 105 ILE A C 1
ATOM 821 O O . ILE A 1 105 ? -12.918 0.017 3.980 1.00 97.44 105 ILE A O 1
ATOM 825 N N . ILE A 1 106 ? -11.533 0.326 2.234 1.00 96.81 106 ILE A N 1
ATOM 826 C CA . ILE A 1 106 ? -11.663 1.782 2.172 1.00 96.81 106 ILE A CA 1
ATOM 827 C C . ILE A 1 106 ? -12.065 2.176 0.754 1.00 96.81 106 ILE A C 1
ATOM 829 O O . ILE A 1 106 ? -11.336 1.917 -0.202 1.00 96.81 106 ILE A O 1
ATOM 833 N N . GLU A 1 107 ? -13.233 2.794 0.612 1.00 96.75 107 GLU A N 1
ATOM 834 C CA . GLU A 1 107 ? -13.816 3.116 -0.689 1.00 96.75 107 GLU A CA 1
ATOM 835 C C . GLU A 1 107 ? -14.295 4.564 -0.741 1.00 96.75 107 GLU A C 1
ATOM 837 O O . GLU A 1 107 ? -14.847 5.084 0.233 1.00 96.75 107 GLU A O 1
ATOM 842 N N . ASP A 1 108 ? -14.088 5.218 -1.887 1.00 96.38 108 ASP A N 1
ATOM 843 C CA . ASP A 1 108 ? -14.651 6.540 -2.201 1.00 96.38 108 ASP A CA 1
ATOM 844 C C . ASP A 1 108 ? -14.384 7.596 -1.110 1.00 96.38 108 ASP A C 1
ATOM 846 O O . ASP A 1 108 ? -15.203 8.479 -0.853 1.00 96.38 108 ASP A O 1
ATOM 850 N N . SER A 1 109 ? -13.246 7.483 -0.423 1.00 96.38 109 SER A N 1
ATOM 851 C CA . SER A 1 109 ? -12.943 8.252 0.786 1.00 96.38 109 SER A CA 1
ATOM 852 C C . SER A 1 109 ? -11.760 9.196 0.587 1.00 96.38 109 SER A C 1
ATOM 854 O O . SER A 1 109 ? -10.941 9.034 -0.318 1.00 96.38 109 SER A O 1
ATOM 856 N N . ILE A 1 110 ? -11.661 10.204 1.451 1.00 97.44 110 ILE A N 1
ATOM 857 C CA . ILE A 1 110 ? -10.531 11.129 1.524 1.00 97.44 110 ILE A CA 1
ATOM 858 C C . ILE A 1 110 ? -9.932 11.039 2.924 1.00 97.44 110 ILE A C 1
ATOM 860 O O . ILE A 1 110 ? -10.650 11.220 3.905 1.00 97.44 110 ILE A O 1
ATOM 864 N N . ILE A 1 111 ? -8.626 10.809 3.028 1.00 97.50 111 ILE A N 1
ATOM 865 C CA . ILE A 1 111 ? -7.926 10.704 4.313 1.00 97.50 111 ILE A CA 1
ATOM 866 C C . ILE A 1 111 ? -6.783 11.711 4.346 1.00 97.50 111 ILE A C 1
ATOM 868 O O . ILE A 1 111 ? -5.907 11.684 3.484 1.00 97.50 111 ILE A O 1
ATOM 872 N N . LEU A 1 112 ? -6.792 12.597 5.338 1.00 96.75 112 LEU A N 1
ATOM 873 C CA . LEU A 1 112 ? -5.693 13.523 5.582 1.00 96.75 112 LEU A CA 1
ATOM 874 C C . LEU A 1 112 ? -4.659 12.873 6.509 1.00 96.75 112 LEU A C 1
ATOM 876 O O . LEU A 1 112 ? -4.989 12.449 7.617 1.00 96.75 112 LEU A O 1
ATOM 880 N N . VAL A 1 113 ? -3.412 12.811 6.049 1.00 95.75 113 VAL A N 1
ATOM 881 C CA . VAL A 1 113 ? -2.267 12.184 6.721 1.00 95.75 113 VAL A CA 1
ATOM 882 C C . VAL A 1 113 ? -1.113 13.190 6.729 1.00 95.75 113 VAL A C 1
ATOM 884 O O . VAL A 1 113 ? -0.094 12.984 6.089 1.00 95.75 113 VAL A O 1
ATOM 887 N N . GLU A 1 114 ? -1.295 14.331 7.392 1.00 95.62 114 GLU A N 1
ATOM 888 C CA . GLU A 1 114 ? -0.249 15.358 7.524 1.00 95.62 114 GLU A CA 1
ATOM 889 C C . GLU A 1 114 ? 0.655 15.037 8.719 1.00 95.62 114 GLU A C 1
ATOM 891 O O . GLU A 1 114 ? 0.144 14.799 9.815 1.00 95.62 114 GLU A O 1
ATOM 896 N N . GLU A 1 115 ? 1.977 15.039 8.509 1.00 95.88 115 GLU A N 1
ATOM 897 C CA . GLU A 1 115 ? 2.998 14.862 9.559 1.00 95.88 115 GLU A CA 1
ATOM 898 C C . GLU A 1 115 ? 2.771 13.621 10.442 1.00 95.88 115 GLU A C 1
ATOM 900 O O . GLU A 1 115 ? 3.059 13.608 11.641 1.00 95.88 115 GLU A O 1
ATOM 905 N N . THR A 1 116 ? 2.208 12.562 9.861 1.00 95.56 116 THR A N 1
ATOM 906 C CA . THR A 1 116 ? 1.814 11.370 10.607 1.00 95.56 116 THR A CA 1
ATOM 907 C C . THR A 1 116 ? 1.909 10.096 9.773 1.00 95.56 116 THR A C 1
ATOM 909 O O . THR A 1 116 ? 2.322 10.108 8.615 1.00 95.56 116 THR A O 1
ATOM 912 N N . SER A 1 117 ? 1.576 8.955 10.371 1.00 95.25 117 SER A N 1
ATOM 913 C CA . SER A 1 117 ? 1.616 7.652 9.717 1.00 95.25 117 SER A CA 1
ATOM 914 C C . SER A 1 117 ? 0.276 6.929 9.797 1.00 95.25 117 SER A C 1
ATOM 916 O O . SER A 1 117 ? -0.366 6.916 10.847 1.00 95.25 117 SER A O 1
ATOM 918 N N . LEU A 1 118 ? -0.118 6.299 8.691 1.00 97.44 118 LEU A N 1
ATOM 919 C CA . LEU A 1 118 ? -1.291 5.437 8.584 1.00 97.44 118 LEU A CA 1
ATOM 920 C C . LEU A 1 118 ? -0.843 4.016 8.250 1.00 97.44 118 LEU A C 1
ATOM 922 O O . LEU A 1 118 ? -0.312 3.768 7.167 1.00 97.44 118 LEU A O 1
ATOM 926 N N . TYR A 1 119 ? -1.088 3.080 9.161 1.00 97.50 119 TYR A N 1
ATOM 927 C CA . TYR A 1 119 ? -0.797 1.666 8.959 1.00 97.50 119 TYR A CA 1
ATOM 928 C C . TYR A 1 119 ? -2.091 0.867 8.859 1.00 97.50 119 TYR A C 1
ATOM 930 O O . TYR A 1 119 ? -2.945 0.942 9.743 1.00 97.50 119 TYR A O 1
ATOM 938 N N . LEU A 1 120 ? -2.218 0.088 7.790 1.00 97.50 120 LEU A N 1
ATOM 939 C CA . LEU A 1 120 ? -3.315 -0.842 7.550 1.00 97.50 120 LEU A CA 1
ATOM 940 C C . LEU A 1 120 ? -2.749 -2.256 7.664 1.00 97.50 120 LEU A C 1
ATOM 942 O O . LEU A 1 120 ? -1.946 -2.657 6.825 1.00 97.50 120 LEU A O 1
ATOM 946 N N . ILE A 1 121 ? -3.123 -2.987 8.712 1.00 96.56 121 ILE A N 1
ATOM 947 C CA . ILE A 1 121 ? -2.606 -4.333 8.983 1.00 96.56 121 ILE A CA 1
ATOM 948 C C . ILE A 1 121 ? -3.785 -5.305 9.014 1.00 96.56 121 ILE A C 1
ATOM 950 O O . ILE A 1 121 ? -4.622 -5.227 9.915 1.00 96.56 121 ILE A O 1
ATOM 954 N N . ALA A 1 122 ? -3.870 -6.197 8.028 1.00 95.19 122 ALA A N 1
ATOM 955 C CA . ALA A 1 122 ? -4.979 -7.141 7.917 1.00 95.19 122 ALA A CA 1
ATOM 956 C C . ALA A 1 122 ? -4.621 -8.423 7.169 1.00 95.19 122 ALA A C 1
ATOM 958 O O . ALA A 1 122 ? -3.517 -8.554 6.667 1.00 95.19 122 ALA A O 1
ATOM 959 N N . ASN A 1 123 ? -5.553 -9.370 7.054 1.00 93.31 123 ASN A N 1
ATOM 960 C CA . ASN A 1 123 ? -5.409 -10.466 6.093 1.00 93.31 123 ASN A CA 1
ATOM 961 C C . ASN A 1 123 ? -5.719 -9.965 4.667 1.00 93.31 123 ASN A C 1
ATOM 963 O O . ASN A 1 123 ? -4.961 -10.198 3.726 1.00 93.31 123 ASN A O 1
ATOM 967 N N . HIS A 1 124 ? -6.783 -9.173 4.515 1.00 96.06 124 HIS A N 1
ATOM 968 C CA . HIS A 1 124 ? -7.154 -8.557 3.241 1.00 96.06 124 HIS A CA 1
ATOM 969 C C . HIS A 1 124 ? -7.298 -7.039 3.364 1.00 96.06 124 HIS A C 1
ATOM 971 O O . HIS A 1 124 ? -8.039 -6.555 4.223 1.00 96.06 124 HIS A O 1
ATOM 977 N N . VAL A 1 125 ? -6.636 -6.294 2.478 1.00 98.50 125 VAL A N 1
ATOM 978 C CA . VAL A 1 125 ? -6.769 -4.837 2.370 1.00 98.50 125 VAL A CA 1
ATOM 979 C C . VAL A 1 125 ? -7.213 -4.457 0.967 1.00 98.50 125 VAL A C 1
ATOM 981 O O . VAL A 1 125 ? -6.573 -4.825 -0.016 1.00 98.50 125 VAL A O 1
ATOM 984 N N . LYS A 1 126 ? -8.268 -3.646 0.889 1.00 98.62 126 LYS A N 1
ATOM 985 C CA . LYS A 1 126 ? -8.790 -3.101 -0.359 1.00 98.62 126 LYS A CA 1
ATOM 986 C C . LYS A 1 126 ? -8.960 -1.591 -0.269 1.00 98.62 126 LYS A C 1
ATOM 988 O O . LYS A 1 126 ? -9.701 -1.106 0.584 1.00 98.62 126 LYS A O 1
ATOM 993 N N . LEU A 1 127 ? -8.295 -0.849 -1.152 1.00 98.38 127 LEU A N 1
ATOM 994 C CA . LEU A 1 127 ? -8.487 0.592 -1.322 1.00 98.38 127 LEU A CA 1
ATOM 995 C C . LEU A 1 127 ? -9.028 0.855 -2.726 1.00 98.38 127 LEU A C 1
ATOM 997 O O . LEU A 1 127 ? -8.361 0.551 -3.718 1.00 98.38 127 LEU A O 1
ATOM 1001 N N . LEU A 1 128 ? -10.225 1.433 -2.813 1.00 98.25 128 LEU A N 1
ATOM 1002 C CA . LEU A 1 128 ? -10.851 1.815 -4.078 1.00 98.25 128 LEU A CA 1
ATOM 1003 C C . LEU A 1 128 ? -11.139 3.305 -4.110 1.00 98.25 128 LEU A C 1
ATOM 1005 O O . LEU A 1 128 ? -11.794 3.823 -3.203 1.00 98.25 128 LEU A O 1
ATOM 1009 N N . ARG A 1 129 ? -10.745 3.981 -5.195 1.00 98.38 129 ARG A N 1
ATOM 1010 C CA . ARG A 1 129 ? -11.142 5.376 -5.466 1.00 98.38 129 ARG A CA 1
ATOM 1011 C C . ARG A 1 129 ? -10.917 6.296 -4.258 1.00 98.38 129 ARG A C 1
ATOM 1013 O O . ARG A 1 129 ? -11.679 7.229 -4.018 1.00 98.38 129 ARG A O 1
ATOM 1020 N N . THR A 1 130 ? -9.883 6.004 -3.469 1.00 98.19 130 THR A N 1
ATOM 1021 C CA . THR A 1 130 ? -9.580 6.700 -2.222 1.00 98.19 130 THR A CA 1
ATOM 1022 C C . THR A 1 130 ? -8.450 7.683 -2.459 1.00 98.19 130 THR A C 1
ATOM 1024 O O . THR A 1 130 ? -7.475 7.386 -3.147 1.00 98.19 130 THR A O 1
ATOM 1027 N N . THR A 1 131 ? -8.585 8.878 -1.897 1.00 98.38 131 THR A N 1
ATOM 1028 C CA . THR A 1 131 ? -7.572 9.928 -1.973 1.00 98.38 131 THR A CA 1
ATOM 1029 C C . THR A 1 131 ? -6.921 10.123 -0.606 1.00 98.38 131 THR A C 1
ATOM 1031 O O . THR A 1 131 ? -7.594 10.478 0.358 1.00 98.38 131 THR A O 1
ATOM 1034 N N . ILE A 1 132 ? -5.613 9.912 -0.506 1.00 98.19 132 ILE A N 1
ATOM 1035 C CA . ILE A 1 132 ? -4.833 10.127 0.715 1.00 98.19 132 ILE A CA 1
ATOM 1036 C C . ILE A 1 132 ? -3.922 11.337 0.502 1.00 98.19 132 ILE A C 1
ATOM 1038 O O . ILE A 1 132 ? -3.180 11.378 -0.477 1.00 98.19 132 ILE A O 1
ATOM 1042 N N . ILE A 1 133 ? -4.026 12.343 1.374 1.00 97.56 133 ILE A N 1
ATOM 1043 C CA . ILE A 1 133 ? -3.380 13.656 1.202 1.00 97.56 133 ILE A CA 1
ATOM 1044 C C . ILE A 1 133 ? -2.625 14.050 2.468 1.00 97.56 133 ILE A C 1
ATOM 1046 O O . ILE A 1 133 ? -3.203 14.035 3.549 1.00 97.56 133 ILE A O 1
ATOM 1050 N N . GLY A 1 134 ? -1.391 14.515 2.327 1.00 96.50 134 GLY A N 1
ATOM 1051 C CA . GLY A 1 134 ? -0.655 15.230 3.372 1.00 96.50 134 GLY A CA 1
ATOM 1052 C C . GLY A 1 134 ? 0.837 15.237 3.078 1.00 96.50 134 GLY A C 1
ATOM 1053 O O . GLY A 1 134 ? 1.275 14.484 2.225 1.00 96.50 134 GLY A O 1
ATOM 1054 N N . ASN A 1 135 ? 1.648 16.036 3.755 1.00 97.06 135 ASN A N 1
ATOM 1055 C CA . ASN A 1 135 ? 3.108 15.985 3.618 1.00 97.06 135 ASN A CA 1
ATOM 1056 C C . ASN A 1 135 ? 3.754 15.267 4.802 1.00 97.06 135 ASN A C 1
ATOM 1058 O O . ASN A 1 135 ? 3.137 15.101 5.855 1.00 97.06 135 ASN A O 1
ATOM 1062 N N . ASN A 1 136 ? 5.019 14.869 4.635 1.00 97.00 136 ASN A N 1
ATOM 1063 C CA . ASN A 1 136 ? 5.839 14.268 5.691 1.00 97.00 136 ASN A CA 1
ATOM 1064 C C . ASN A 1 136 ? 5.166 13.050 6.339 1.00 97.00 136 ASN A C 1
ATOM 1066 O O . ASN A 1 136 ? 5.071 12.960 7.565 1.00 97.00 136 ASN A O 1
ATOM 1070 N N . HIS A 1 137 ? 4.662 12.132 5.516 1.00 95.06 137 HIS A N 1
ATOM 1071 C CA . HIS A 1 137 ? 3.844 11.023 5.991 1.00 95.06 137 HIS A CA 1
ATOM 1072 C C . HIS A 1 137 ? 4.348 9.658 5.558 1.00 95.06 137 HIS A C 1
ATOM 1074 O O . HIS A 1 137 ? 5.094 9.519 4.589 1.00 95.06 137 HIS A O 1
ATOM 1080 N N . THR A 1 138 ? 3.890 8.629 6.268 1.00 97.25 138 THR A N 1
ATOM 1081 C CA . THR A 1 138 ? 4.094 7.230 5.879 1.00 97.25 138 THR A CA 1
ATOM 1082 C C . THR A 1 138 ? 2.760 6.504 5.797 1.00 97.25 138 THR A C 1
ATOM 1084 O O . THR A 1 138 ? 1.979 6.514 6.745 1.00 97.25 138 THR A O 1
ATOM 1087 N N . ILE A 1 139 ? 2.506 5.839 4.676 1.00 98.12 139 ILE A N 1
ATOM 1088 C CA . ILE A 1 139 ? 1.388 4.913 4.510 1.00 98.12 139 ILE A CA 1
ATOM 1089 C C . ILE A 1 139 ? 1.982 3.521 4.364 1.00 98.12 139 ILE A C 1
ATOM 1091 O O . ILE A 1 139 ? 2.756 3.277 3.442 1.00 98.12 139 ILE A O 1
ATOM 1095 N N . ARG A 1 140 ? 1.613 2.612 5.265 1.00 98.25 140 ARG A N 1
ATOM 1096 C CA . ARG A 1 140 ? 2.048 1.213 5.217 1.00 98.25 140 ARG A CA 1
ATOM 1097 C C . ARG A 1 140 ? 0.846 0.297 5.177 1.00 98.25 140 ARG A C 1
ATOM 1099 O O . ARG A 1 140 ? -0.031 0.382 6.032 1.00 98.25 140 ARG A O 1
ATOM 1106 N N . ILE A 1 141 ? 0.837 -0.612 4.220 1.00 98.44 141 ILE A N 1
ATOM 1107 C CA . ILE A 1 141 ? -0.177 -1.645 4.081 1.00 98.44 141 ILE A CA 1
ATOM 1108 C C . ILE A 1 141 ? 0.520 -2.987 4.244 1.00 98.44 141 ILE A C 1
ATOM 1110 O O . ILE A 1 141 ? 1.427 -3.297 3.477 1.00 98.44 141 ILE A O 1
ATOM 1114 N N . VAL A 1 142 ? 0.110 -3.767 5.241 1.00 97.56 142 VAL A N 1
ATOM 1115 C CA . VAL A 1 142 ? 0.585 -5.135 5.454 1.00 97.56 142 VAL A CA 1
ATOM 1116 C C . VAL A 1 142 ? -0.609 -6.073 5.396 1.00 97.56 142 VAL A C 1
ATOM 1118 O O . VAL A 1 142 ? -1.464 -6.024 6.282 1.00 97.56 142 VAL A O 1
ATOM 1121 N N . ALA A 1 143 ? -0.686 -6.897 4.351 1.00 96.00 143 ALA A N 1
ATOM 1122 C CA . ALA A 1 143 ? -1.757 -7.877 4.224 1.00 96.00 143 ALA A CA 1
ATOM 1123 C C . ALA A 1 143 ? -1.409 -9.055 3.333 1.00 96.00 143 ALA A C 1
ATOM 1125 O O . ALA A 1 143 ? -0.543 -8.947 2.482 1.00 96.00 143 ALA A O 1
ATOM 1126 N N . GLU A 1 144 ? -2.080 -10.192 3.495 1.00 93.31 144 GLU A N 1
ATOM 1127 C CA . GLU A 1 144 ? -1.871 -11.327 2.594 1.00 93.31 144 GLU A CA 1
ATOM 1128 C C . GLU A 1 144 ? -2.294 -10.963 1.171 1.00 93.31 144 GLU A C 1
ATOM 1130 O O . GLU A 1 144 ? -1.571 -11.240 0.216 1.00 93.31 144 GLU A O 1
ATOM 1135 N N . ASN A 1 145 ? -3.428 -10.272 1.056 1.00 96.06 145 ASN A N 1
ATOM 1136 C CA . ASN A 1 145 ? -3.992 -9.814 -0.204 1.00 96.06 145 ASN A CA 1
ATOM 1137 C C . ASN A 1 145 ? -4.206 -8.297 -0.161 1.00 96.06 145 ASN A C 1
ATOM 1139 O O . ASN A 1 145 ? -4.983 -7.807 0.662 1.00 96.06 145 ASN A O 1
ATOM 1143 N N . ILE A 1 146 ? -3.539 -7.570 -1.058 1.00 98.62 146 ILE A N 1
ATOM 1144 C CA . ILE A 1 146 ? -3.616 -6.116 -1.207 1.00 98.62 146 ILE A CA 1
ATOM 1145 C C . ILE A 1 146 ? -4.197 -5.782 -2.583 1.00 98.62 146 ILE A C 1
ATOM 1147 O O . ILE A 1 146 ? -3.629 -6.143 -3.611 1.00 98.62 146 ILE A O 1
ATOM 1151 N N . GLU A 1 147 ? -5.306 -5.048 -2.593 1.00 98.69 147 GLU A N 1
ATOM 1152 C CA . GLU A 1 147 ? -6.004 -4.580 -3.792 1.00 98.69 147 GLU A CA 1
ATOM 1153 C C . GLU A 1 147 ? -6.112 -3.054 -3.792 1.00 98.69 147 GLU A C 1
ATOM 1155 O O . GLU A 1 147 ? -6.808 -2.473 -2.957 1.00 98.69 147 GLU A O 1
ATOM 1160 N N . LEU A 1 148 ? -5.455 -2.389 -4.741 1.00 98.62 148 LEU A N 1
ATOM 1161 C CA . LEU A 1 148 ? -5.418 -0.928 -4.827 1.00 98.62 148 LEU A CA 1
ATOM 1162 C C . LEU A 1 148 ? -5.866 -0.480 -6.206 1.00 98.62 148 LEU A C 1
ATOM 1164 O O . LEU A 1 148 ? -5.109 -0.592 -7.169 1.00 98.62 148 LEU A O 1
ATOM 1168 N N . TYR A 1 149 ? -7.075 0.063 -6.300 1.00 98.50 149 TYR A N 1
ATOM 1169 C CA . TYR A 1 149 ? -7.642 0.477 -7.576 1.00 98.50 149 TYR A CA 1
ATOM 1170 C C . TYR A 1 149 ? -8.060 1.942 -7.587 1.00 98.50 149 TYR A C 1
ATOM 1172 O O . TYR A 1 149 ? -8.899 2.376 -6.792 1.00 98.50 149 TYR A O 1
ATOM 1180 N N . SER A 1 150 ? -7.540 2.683 -8.564 1.00 98.38 150 SER A N 1
ATOM 1181 C CA . SER A 1 150 ? -7.935 4.070 -8.827 1.00 98.38 150 SER A CA 1
ATOM 1182 C C . SER A 1 150 ? -7.737 5.009 -7.631 1.00 98.38 150 SER A C 1
ATOM 1184 O O . SER A 1 150 ? -8.531 5.929 -7.436 1.00 98.38 150 SER A O 1
ATOM 1186 N N . ASN A 1 151 ? -6.723 4.766 -6.798 1.00 98.75 151 ASN A N 1
ATOM 1187 C CA . ASN A 1 151 ? -6.430 5.618 -5.647 1.00 98.75 151 ASN A CA 1
ATOM 1188 C C . ASN A 1 151 ? -5.528 6.786 -6.027 1.00 98.75 151 ASN A C 1
ATOM 1190 O O . ASN A 1 151 ? -4.850 6.769 -7.050 1.00 98.75 151 ASN A O 1
ATOM 1194 N N . ARG A 1 152 ? -5.493 7.801 -5.168 1.00 98.38 152 ARG A N 1
ATOM 1195 C CA . ARG A 1 152 ? -4.618 8.955 -5.332 1.00 98.38 152 ARG A CA 1
ATOM 1196 C C . ARG A 1 152 ? -3.887 9.267 -4.034 1.00 98.38 152 ARG A C 1
ATOM 1198 O O . ARG A 1 152 ? -4.512 9.634 -3.047 1.00 98.38 152 ARG A O 1
ATOM 1205 N N . PHE A 1 153 ? -2.568 9.173 -4.055 1.00 98.19 153 PHE A N 1
ATOM 1206 C CA . PHE A 1 153 ? -1.666 9.492 -2.957 1.00 98.19 153 PHE A CA 1
ATOM 1207 C C . PHE A 1 153 ? -0.972 10.819 -3.268 1.00 98.19 153 PHE A C 1
ATOM 1209 O O . PHE A 1 153 ? -0.297 10.939 -4.289 1.00 98.19 153 PHE A O 1
ATOM 1216 N N . VAL A 1 154 ? -1.169 11.835 -2.428 1.00 97.88 154 VAL A N 1
ATOM 1217 C CA . VAL A 1 154 ? -0.645 13.191 -2.650 1.00 97.88 154 VAL A CA 1
ATOM 1218 C C . VAL A 1 154 ? 0.140 13.655 -1.435 1.00 97.88 154 VAL A C 1
ATOM 1220 O O . VAL A 1 154 ? -0.407 13.684 -0.333 1.00 97.88 154 VAL A O 1
ATOM 1223 N N . GLY A 1 155 ? 1.387 14.071 -1.641 1.00 96.44 155 GLY A N 1
ATOM 1224 C CA . GLY A 1 155 ? 2.215 14.576 -0.558 1.00 96.44 155 GLY A CA 1
ATOM 1225 C C . GLY A 1 155 ? 3.699 14.631 -0.848 1.00 96.44 155 GLY A C 1
ATOM 1226 O O . GLY A 1 155 ? 4.257 13.673 -1.381 1.00 96.44 155 GLY A O 1
ATOM 1227 N N . ASP A 1 156 ? 4.353 15.695 -0.397 1.00 96.38 156 ASP A N 1
ATOM 1228 C CA . ASP A 1 156 ? 5.809 15.784 -0.407 1.00 96.38 156 ASP A CA 1
ATOM 1229 C C . ASP A 1 156 ? 6.419 15.071 0.804 1.00 96.38 156 ASP A C 1
ATOM 1231 O O . ASP A 1 156 ? 5.814 14.990 1.877 1.00 96.38 156 ASP A O 1
ATOM 1235 N N . ASN A 1 157 ? 7.642 14.567 0.630 1.00 96.06 157 ASN A N 1
ATOM 1236 C CA . ASN A 1 157 ? 8.373 13.784 1.628 1.00 96.06 157 ASN A CA 1
ATOM 1237 C C . ASN A 1 157 ? 7.535 12.611 2.171 1.00 96.06 157 ASN A C 1
ATOM 1239 O O . ASN A 1 157 ? 7.376 12.424 3.378 1.00 96.06 157 ASN A O 1
ATOM 1243 N N . SER A 1 158 ? 6.938 11.860 1.249 1.00 95.56 158 SER A N 1
ATOM 1244 C CA . SER A 1 158 ? 5.986 10.791 1.531 1.00 95.56 158 SER A CA 1
ATOM 1245 C C . SER A 1 158 ? 6.614 9.413 1.321 1.00 95.56 158 SER A C 1
ATOM 1247 O O . SER A 1 158 ? 7.385 9.182 0.389 1.00 95.56 158 SER A O 1
ATOM 1249 N N . THR A 1 159 ? 6.291 8.474 2.206 1.00 97.88 159 THR A N 1
ATOM 1250 C CA . THR A 1 159 ? 6.682 7.068 2.070 1.00 97.88 159 THR A CA 1
ATOM 1251 C C . THR A 1 159 ? 5.439 6.210 1.927 1.00 97.88 159 THR A C 1
ATOM 1253 O O . THR A 1 159 ? 4.527 6.270 2.749 1.00 97.88 159 THR A O 1
ATOM 1256 N N . TYR A 1 160 ? 5.410 5.399 0.882 1.00 98.12 160 TYR A N 1
ATOM 1257 C CA . TYR A 1 160 ? 4.361 4.440 0.607 1.00 98.12 160 TYR A CA 1
ATOM 1258 C C . TYR A 1 160 ? 4.955 3.032 0.602 1.00 98.12 160 TYR A C 1
ATOM 1260 O O . TYR A 1 160 ? 5.908 2.757 -0.129 1.00 98.12 160 TYR A O 1
ATOM 1268 N N . GLU A 1 161 ? 4.379 2.140 1.404 1.00 98.56 161 GLU A N 1
ATOM 1269 C CA . GLU A 1 161 ? 4.832 0.760 1.539 1.00 98.56 161 GLU A CA 1
ATOM 1270 C C . GLU A 1 161 ? 3.654 -0.217 1.413 1.00 98.56 161 GLU A C 1
ATOM 1272 O O . GLU A 1 161 ? 2.695 -0.134 2.181 1.00 98.56 161 GLU A O 1
ATOM 1277 N N . ALA A 1 162 ? 3.740 -1.174 0.487 1.00 98.38 162 ALA A N 1
ATOM 1278 C CA . ALA A 1 162 ? 2.812 -2.301 0.369 1.00 98.38 162 ALA A CA 1
ATOM 1279 C C . ALA A 1 162 ? 3.558 -3.622 0.565 1.00 98.38 162 ALA A C 1
ATOM 1281 O O . ALA A 1 162 ? 4.472 -3.949 -0.190 1.00 98.38 162 ALA A O 1
ATOM 1282 N N . LEU A 1 163 ? 3.186 -4.375 1.595 1.00 97.81 163 LEU A N 1
ATOM 1283 C CA . LEU A 1 163 ? 3.828 -5.625 1.973 1.00 97.81 163 LEU A CA 1
ATOM 1284 C C . LEU A 1 163 ? 2.791 -6.743 2.046 1.00 97.81 163 LEU A C 1
ATOM 1286 O O . LEU A 1 163 ? 1.923 -6.726 2.915 1.00 97.81 163 LEU A O 1
ATOM 1290 N N . GLY A 1 164 ? 2.880 -7.726 1.159 1.00 94.81 164 GLY A N 1
ATOM 1291 C CA . GLY A 1 164 ? 1.866 -8.769 1.084 1.00 94.81 164 GLY A CA 1
ATOM 1292 C C . GLY A 1 164 ? 2.190 -9.932 0.172 1.00 94.81 164 GLY A C 1
ATOM 1293 O O . GLY A 1 164 ? 3.116 -9.856 -0.618 1.00 94.81 164 GLY A O 1
ATOM 1294 N N . ILE A 1 165 ? 1.452 -11.038 0.271 1.00 92.31 165 ILE A N 1
ATOM 1295 C CA . ILE A 1 165 ? 1.688 -12.188 -0.615 1.00 92.31 165 ILE A CA 1
ATOM 1296 C C . ILE A 1 165 ? 1.238 -11.825 -2.026 1.00 92.31 165 ILE A C 1
ATOM 1298 O O . ILE A 1 165 ? 2.050 -11.880 -2.944 1.00 92.31 165 ILE A O 1
ATOM 1302 N N . ASN A 1 166 ? -0.020 -11.414 -2.173 1.00 94.75 166 ASN A N 1
ATOM 1303 C CA . ASN A 1 166 ? -0.628 -10.991 -3.427 1.00 94.75 166 ASN A CA 1
ATOM 1304 C C . ASN A 1 166 ? -0.871 -9.484 -3.388 1.00 94.75 166 ASN A C 1
ATOM 1306 O O . ASN A 1 166 ? -1.649 -9.000 -2.566 1.00 94.75 166 ASN A O 1
ATOM 1310 N N . ILE A 1 167 ? -0.228 -8.739 -4.280 1.00 97.88 167 ILE A N 1
ATOM 1311 C CA . ILE A 1 167 ? -0.371 -7.289 -4.390 1.00 97.88 167 ILE A CA 1
ATOM 1312 C C . ILE A 1 167 ? -0.818 -6.968 -5.809 1.00 97.88 167 ILE A C 1
ATOM 1314 O O . ILE A 1 167 ? -0.065 -7.175 -6.755 1.00 97.88 167 ILE A O 1
ATOM 1318 N N . SER A 1 168 ? -2.034 -6.447 -5.948 1.00 97.56 168 SER A N 1
ATOM 1319 C CA . SER A 1 168 ? -2.573 -5.936 -7.206 1.00 97.56 168 SER A CA 1
ATOM 1320 C C . SER A 1 168 ? -2.810 -4.439 -7.071 1.00 97.56 168 SER A C 1
ATOM 1322 O O . SER A 1 168 ? -3.649 -3.994 -6.283 1.00 97.56 168 SER A O 1
ATOM 1324 N N . THR A 1 169 ? -2.064 -3.650 -7.834 1.00 97.56 169 THR A N 1
ATOM 1325 C CA . THR A 1 169 ? -2.214 -2.201 -7.911 1.00 97.56 169 THR A CA 1
ATOM 1326 C C . THR A 1 169 ? -2.583 -1.825 -9.336 1.00 97.56 169 THR A C 1
ATOM 1328 O O . THR A 1 169 ? -2.013 -2.327 -10.308 1.00 97.56 169 THR A O 1
ATOM 1331 N N . ARG A 1 170 ? -3.607 -0.988 -9.494 1.00 96.50 170 ARG A N 1
ATOM 1332 C CA . ARG A 1 170 ? -4.016 -0.522 -10.808 1.00 96.50 170 ARG A CA 1
ATOM 1333 C C . ARG A 1 170 ? -4.610 0.878 -10.813 1.00 96.50 170 ARG A C 1
ATOM 1335 O O . ARG A 1 170 ? -5.545 1.179 -10.071 1.00 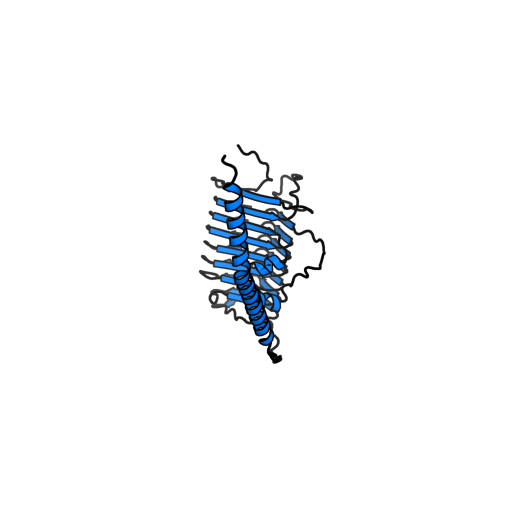96.50 170 ARG A O 1
ATOM 1342 N N . GLN A 1 171 ? -4.155 1.683 -11.769 1.00 96.44 171 GLN A N 1
ATOM 1343 C CA . GLN A 1 171 ? -4.598 3.057 -12.007 1.00 96.44 171 GLN A CA 1
ATOM 1344 C C . GLN A 1 171 ? -4.445 3.964 -10.778 1.00 96.44 171 GLN A C 1
ATOM 1346 O O . GLN A 1 171 ? -5.292 4.823 -10.545 1.00 96.44 171 GLN A O 1
ATOM 1351 N N . ASN A 1 172 ? -3.409 3.761 -9.970 1.00 98.19 172 ASN A N 1
ATOM 1352 C CA . ASN A 1 172 ? -3.125 4.608 -8.819 1.00 98.19 172 ASN A CA 1
ATOM 1353 C C . ASN A 1 172 ? -2.234 5.790 -9.210 1.00 98.19 172 ASN A C 1
ATOM 1355 O O . ASN A 1 172 ? -1.262 5.631 -9.943 1.00 98.19 172 ASN A O 1
ATOM 1359 N N . ASP A 1 173 ? -2.535 6.963 -8.664 1.00 96.62 173 ASP A N 1
ATOM 1360 C CA . ASP A 1 173 ? -1.765 8.186 -8.866 1.00 96.62 173 ASP A CA 1
ATOM 1361 C C . ASP A 1 173 ? -0.946 8.505 -7.612 1.00 96.62 173 ASP A C 1
ATOM 1363 O O . ASP A 1 173 ? -1.503 8.768 -6.550 1.00 96.62 173 ASP A O 1
ATOM 1367 N N . HIS A 1 174 ? 0.373 8.563 -7.737 1.00 97.06 174 HIS A N 1
ATOM 1368 C CA . HIS A 1 174 ? 1.309 8.970 -6.695 1.00 97.06 174 HIS A CA 1
ATOM 1369 C C . HIS A 1 174 ? 1.920 10.321 -7.068 1.00 97.06 174 HIS A C 1
ATOM 1371 O O . HIS A 1 174 ? 2.591 10.453 -8.094 1.00 97.06 174 HIS A O 1
ATOM 1377 N N . VAL A 1 175 ? 1.680 11.345 -6.253 1.00 95.69 175 VAL A N 1
ATOM 1378 C CA . VAL A 1 175 ? 2.069 12.730 -6.536 1.00 95.69 175 VAL A CA 1
ATOM 1379 C C . VAL A 1 175 ? 2.838 13.306 -5.353 1.00 95.69 175 VAL A C 1
ATOM 1381 O O . VAL A 1 175 ? 2.280 13.422 -4.266 1.00 95.69 175 VAL A O 1
ATOM 1384 N N . GLY A 1 176 ? 4.087 13.710 -5.576 1.00 94.44 176 GLY A N 1
ATOM 1385 C CA . GLY A 1 176 ? 4.924 14.338 -4.554 1.00 94.44 176 GLY A CA 1
ATOM 1386 C C . GLY A 1 176 ? 6.381 14.457 -4.978 1.00 94.44 176 GLY A C 1
ATOM 1387 O O . GLY A 1 176 ? 6.946 13.515 -5.540 1.00 94.44 176 GLY A O 1
ATOM 1388 N N . ASP A 1 177 ? 7.003 15.598 -4.690 1.00 91.31 177 ASP A N 1
ATOM 1389 C CA . ASP A 1 177 ? 8.353 15.931 -5.154 1.00 91.31 177 ASP A CA 1
ATOM 1390 C C . ASP A 1 177 ? 9.447 15.090 -4.507 1.00 91.31 177 ASP A C 1
ATOM 1392 O O . ASP A 1 177 ? 10.507 14.920 -5.101 1.00 91.31 177 ASP A O 1
ATOM 1396 N N . TYR A 1 178 ? 9.189 14.543 -3.323 1.00 94.06 178 TYR A N 1
ATOM 1397 C CA . TYR A 1 178 ? 10.087 13.636 -2.618 1.00 94.06 178 TYR A CA 1
ATOM 1398 C C . TYR A 1 178 ? 9.269 12.443 -2.156 1.00 94.06 178 TYR A C 1
ATOM 1400 O O . TYR A 1 178 ? 8.497 12.564 -1.207 1.00 94.06 178 TYR A O 1
ATOM 1408 N N . SER A 1 179 ? 9.394 11.311 -2.842 1.00 93.69 179 SER A N 1
ATOM 1409 C CA . SER A 1 179 ? 8.611 10.119 -2.517 1.00 93.69 179 SER A CA 1
ATOM 1410 C C . SER A 1 179 ? 9.436 8.838 -2.535 1.00 93.69 179 SER A C 1
ATOM 1412 O O . SER A 1 179 ? 10.317 8.638 -3.374 1.00 93.69 179 SER A O 1
ATOM 1414 N N . SER A 1 180 ? 9.129 7.959 -1.586 1.00 96.62 180 SER A N 1
ATOM 1415 C CA . SER A 1 180 ? 9.638 6.592 -1.516 1.00 96.62 180 SER A CA 1
ATOM 1416 C C . SER A 1 180 ? 8.476 5.624 -1.702 1.00 96.62 180 SER A C 1
ATOM 1418 O O . SER A 1 180 ? 7.507 5.664 -0.949 1.00 96.62 180 SER A O 1
ATOM 1420 N N . TYR A 1 181 ? 8.564 4.768 -2.711 1.00 97.00 181 TYR A N 1
ATOM 1421 C CA . TYR A 1 181 ? 7.586 3.750 -3.064 1.00 97.00 181 TYR A CA 1
ATOM 1422 C C . TYR A 1 181 ? 8.229 2.374 -2.911 1.00 97.00 181 TYR A C 1
ATOM 1424 O O . TYR A 1 181 ? 9.183 2.041 -3.617 1.00 97.00 181 TYR A O 1
ATOM 1432 N N . LYS A 1 182 ? 7.722 1.571 -1.979 1.00 97.62 182 LYS A N 1
ATOM 1433 C CA . LYS A 1 182 ? 8.255 0.247 -1.658 1.00 97.62 182 LYS A CA 1
ATOM 1434 C C . LYS A 1 182 ? 7.154 -0.801 -1.734 1.00 97.62 182 LYS A C 1
ATOM 1436 O O . LYS A 1 182 ? 6.127 -0.677 -1.077 1.00 97.62 182 LYS A O 1
ATOM 1441 N N . VAL A 1 183 ? 7.395 -1.868 -2.483 1.00 97.44 183 VAL A N 1
ATOM 1442 C CA . VAL A 1 183 ? 6.483 -3.006 -2.597 1.00 97.44 183 VAL A CA 1
ATOM 1443 C C . VAL A 1 183 ? 7.258 -4.292 -2.363 1.00 97.44 183 VAL A C 1
ATOM 1445 O O . VAL A 1 183 ? 8.220 -4.581 -3.076 1.00 97.44 183 VAL A O 1
ATOM 1448 N N . LEU A 1 184 ? 6.843 -5.057 -1.357 1.00 95.75 184 LEU A N 1
ATOM 1449 C CA . LEU A 1 184 ? 7.412 -6.357 -1.021 1.00 95.75 184 LEU A CA 1
ATOM 1450 C C . LEU A 1 184 ? 6.329 -7.427 -1.115 1.00 95.75 184 LEU A C 1
ATOM 1452 O O . LEU A 1 184 ? 5.391 -7.407 -0.323 1.00 95.75 184 LEU A O 1
ATOM 1456 N N . GLY A 1 185 ? 6.461 -8.385 -2.030 1.00 93.12 185 GLY A N 1
ATOM 1457 C CA . GLY A 1 185 ? 5.468 -9.450 -2.101 1.00 93.12 185 GLY A CA 1
ATOM 1458 C C . GLY A 1 185 ? 5.844 -10.699 -2.861 1.00 93.12 185 GLY A C 1
ATOM 1459 O O . GLY A 1 185 ? 6.866 -10.742 -3.522 1.00 93.12 185 GLY A O 1
ATOM 1460 N N . SER A 1 186 ? 5.056 -11.761 -2.748 1.00 88.81 186 SER A N 1
ATOM 1461 C CA . SER A 1 186 ? 5.314 -12.970 -3.542 1.00 88.81 186 SER A CA 1
ATOM 1462 C C . SER A 1 186 ? 4.852 -12.773 -4.986 1.00 88.81 186 SER A C 1
ATOM 1464 O O . SER A 1 186 ? 5.574 -13.126 -5.913 1.00 88.81 186 SER A O 1
ATOM 1466 N N . TYR A 1 187 ? 3.711 -12.118 -5.171 1.00 88.94 187 TYR A N 1
ATOM 1467 C CA . TYR A 1 187 ? 3.093 -11.821 -6.453 1.00 88.94 187 TYR A CA 1
ATOM 1468 C C . TYR A 1 187 ? 2.738 -10.345 -6.485 1.00 88.94 187 TYR A C 1
ATOM 1470 O O . TYR A 1 187 ? 1.886 -9.887 -5.727 1.00 88.94 187 TYR A O 1
ATOM 1478 N N . ILE A 1 188 ? 3.418 -9.595 -7.341 1.00 92.50 188 ILE A N 1
ATOM 1479 C CA . ILE A 1 188 ? 3.193 -8.164 -7.508 1.00 92.50 188 ILE A CA 1
ATOM 1480 C C . ILE A 1 188 ? 2.676 -7.950 -8.924 1.00 92.50 188 ILE A C 1
ATOM 1482 O O . ILE A 1 188 ? 3.332 -8.324 -9.889 1.00 92.50 188 ILE A O 1
ATOM 1486 N N . GLU A 1 189 ? 1.513 -7.338 -9.057 1.00 90.94 189 GLU A N 1
ATOM 1487 C CA . GLU A 1 189 ? 0.956 -6.893 -10.325 1.00 90.94 189 GLU A CA 1
ATOM 1488 C C . GLU A 1 189 ? 0.630 -5.406 -10.220 1.00 90.94 189 GLU A C 1
ATOM 1490 O O . GLU A 1 189 ? -0.216 -5.006 -9.430 1.00 90.94 189 GLU A O 1
ATOM 1495 N N . GLU A 1 190 ? 1.302 -4.592 -11.024 1.00 89.81 190 GLU A N 1
ATOM 1496 C CA . GLU A 1 190 ? 1.135 -3.144 -11.075 1.00 89.81 190 GLU A CA 1
ATOM 1497 C C . GLU A 1 190 ? 0.715 -2.736 -12.489 1.00 89.81 190 GLU A C 1
ATOM 1499 O O . GLU A 1 190 ? 1.412 -3.025 -13.463 1.00 89.81 190 GLU A O 1
ATOM 1504 N N . GLN A 1 191 ? -0.433 -2.079 -12.636 1.00 87.00 191 GLN A N 1
ATOM 1505 C CA . GLN A 1 191 ? -0.980 -1.733 -13.946 1.00 87.00 191 GLN A CA 1
ATOM 1506 C C . GLN A 1 191 ? -1.434 -0.279 -14.030 1.00 87.00 191 GLN A C 1
ATOM 1508 O O . GLN A 1 191 ? -2.363 0.132 -13.350 1.00 87.00 191 GLN A O 1
ATOM 1513 N N . LEU A 1 192 ? -0.912 0.474 -14.994 1.00 88.00 192 LEU A N 1
ATOM 1514 C CA . LEU A 1 192 ? -1.377 1.828 -15.313 1.00 88.00 192 LEU A CA 1
ATOM 1515 C C . LEU A 1 192 ? -1.219 2.827 -14.153 1.00 88.00 192 LEU A C 1
ATOM 1517 O O . LEU A 1 192 ? -1.934 3.827 -14.121 1.00 88.00 192 LEU A O 1
ATOM 1521 N N . ASP A 1 193 ? -0.309 2.565 -13.215 1.00 89.06 193 ASP A N 1
ATOM 1522 C CA . ASP A 1 193 ? -0.028 3.479 -12.107 1.00 89.06 193 ASP A CA 1
ATOM 1523 C C . ASP A 1 193 ? 0.795 4.678 -12.605 1.00 89.06 193 ASP A C 1
ATOM 1525 O O . ASP A 1 193 ? 1.668 4.554 -13.471 1.00 89.06 193 ASP A O 1
ATOM 1529 N N . MET A 1 194 ? 0.506 5.869 -12.087 1.00 88.44 194 MET A N 1
ATOM 1530 C CA . MET A 1 194 ? 1.186 7.106 -12.449 1.00 88.44 194 MET A CA 1
ATOM 1531 C C . MET A 1 194 ? 1.956 7.663 -11.259 1.00 88.44 194 MET A C 1
ATOM 1533 O O . MET A 1 194 ? 1.393 7.915 -10.203 1.00 88.44 194 MET A O 1
ATOM 1537 N N . PHE A 1 195 ? 3.229 7.976 -11.461 1.00 89.56 195 PHE A N 1
ATOM 1538 C CA . PHE A 1 195 ? 4.096 8.584 -10.460 1.00 89.56 195 PHE A CA 1
ATOM 1539 C C . PHE A 1 195 ? 4.577 9.939 -10.964 1.00 89.56 195 PHE A C 1
ATOM 1541 O O . PHE A 1 195 ? 5.154 10.038 -12.044 1.00 89.56 195 PHE A O 1
ATOM 1548 N N . THR A 1 196 ? 4.352 10.998 -10.191 1.00 86.88 196 THR A N 1
ATOM 1549 C CA . THR A 1 196 ? 4.713 12.379 -10.546 1.00 86.88 196 THR A CA 1
ATOM 1550 C C . THR A 1 196 ? 5.488 13.041 -9.412 1.00 86.88 196 THR A C 1
ATOM 1552 O O . THR A 1 196 ? 5.002 13.068 -8.285 1.00 86.88 196 THR A O 1
ATOM 1555 N N . GLY A 1 197 ? 6.677 13.575 -9.703 1.00 86.44 197 GLY A N 1
ATOM 1556 C CA . GLY A 1 197 ? 7.507 14.285 -8.725 1.00 86.44 197 GLY A CA 1
ATOM 1557 C C . GLY A 1 197 ? 8.991 14.319 -9.080 1.00 86.44 197 GLY A C 1
ATOM 1558 O O . GLY A 1 197 ? 9.454 13.563 -9.933 1.00 86.44 197 GLY A O 1
ATOM 1559 N N . ILE A 1 198 ? 9.753 15.204 -8.436 1.00 85.62 198 ILE A N 1
ATOM 1560 C CA . ILE A 1 198 ? 11.161 15.450 -8.782 1.00 85.62 198 ILE A CA 1
ATOM 1561 C C . ILE A 1 198 ? 12.081 14.297 -8.362 1.00 85.62 198 ILE A C 1
ATOM 1563 O O . ILE A 1 198 ? 12.880 13.866 -9.186 1.00 85.62 198 ILE A O 1
ATOM 1567 N N . TYR A 1 199 ? 11.989 13.823 -7.120 1.00 87.06 199 TYR A N 1
ATOM 1568 C CA . TYR A 1 199 ? 12.845 12.805 -6.508 1.00 87.06 199 TYR A CA 1
ATOM 1569 C C . TYR A 1 199 ? 12.012 11.606 -6.067 1.00 87.06 199 TYR A C 1
ATOM 1571 O O . TYR A 1 199 ? 11.295 11.657 -5.068 1.00 87.06 199 TYR A O 1
ATOM 1579 N N . GLN A 1 200 ? 12.128 10.509 -6.811 1.00 83.50 200 GLN A N 1
ATOM 1580 C CA . GLN A 1 200 ? 11.357 9.298 -6.558 1.00 83.50 200 GLN A CA 1
ATOM 1581 C C . GLN A 1 200 ? 12.268 8.089 -6.387 1.00 83.50 200 GLN A C 1
ATOM 1583 O O . GLN A 1 200 ? 13.113 7.804 -7.239 1.00 83.50 200 GLN A O 1
ATOM 1588 N N . TYR A 1 201 ? 12.066 7.353 -5.301 1.00 91.31 201 TYR A N 1
ATOM 1589 C CA . TYR A 1 201 ? 12.721 6.078 -5.050 1.00 91.31 201 TYR A CA 1
ATOM 1590 C C . TYR A 1 201 ? 11.696 4.953 -5.140 1.00 91.31 201 TYR A C 1
ATOM 1592 O O . TYR A 1 201 ? 10.687 4.983 -4.450 1.00 91.31 201 TYR A O 1
ATOM 1600 N N . HIS A 1 202 ? 11.957 3.965 -5.986 1.00 89.75 202 HIS A N 1
ATOM 1601 C CA . HIS A 1 202 ? 11.072 2.836 -6.250 1.00 89.75 202 HIS A CA 1
ATOM 1602 C C . HIS A 1 202 ? 11.799 1.542 -5.923 1.00 89.75 202 HIS A C 1
ATOM 1604 O O . HIS A 1 202 ? 12.819 1.241 -6.539 1.00 89.75 202 HIS A O 1
ATOM 1610 N N . ASN A 1 203 ? 11.265 0.759 -4.993 1.00 93.19 203 ASN A N 1
ATOM 1611 C CA . ASN A 1 203 ? 11.798 -0.545 -4.625 1.00 93.19 203 ASN A CA 1
ATOM 1612 C C . ASN A 1 203 ? 10.704 -1.606 -4.714 1.00 93.19 203 ASN A C 1
ATOM 1614 O O . ASN A 1 203 ? 9.792 -1.623 -3.895 1.00 93.19 203 ASN A O 1
ATOM 1618 N N . LEU A 1 204 ? 10.801 -2.486 -5.704 1.00 91.56 204 LEU A N 1
ATOM 1619 C CA . LEU A 1 204 ? 9.900 -3.613 -5.873 1.00 91.56 204 LEU A CA 1
ATOM 1620 C C . LEU A 1 204 ? 10.711 -4.882 -5.700 1.00 91.56 204 LEU A C 1
ATOM 1622 O O . LEU A 1 204 ? 11.559 -5.203 -6.529 1.00 91.56 204 LEU A O 1
ATOM 1626 N N . THR A 1 205 ? 10.455 -5.615 -4.629 1.00 89.12 205 THR A N 1
ATOM 1627 C CA . THR A 1 205 ? 11.188 -6.843 -4.353 1.00 89.12 205 THR A CA 1
ATOM 1628 C C . THR A 1 205 ? 10.215 -7.974 -4.123 1.00 89.12 205 THR A C 1
ATOM 1630 O O . THR A 1 205 ? 9.310 -7.878 -3.296 1.00 89.12 205 THR A O 1
ATOM 1633 N N . THR A 1 206 ? 10.424 -9.082 -4.818 1.00 88.00 206 THR A N 1
ATOM 1634 C CA . THR A 1 206 ? 9.681 -10.282 -4.487 1.00 88.00 206 THR A CA 1
ATOM 1635 C C . THR A 1 206 ? 10.265 -10.946 -3.249 1.00 88.00 206 THR A C 1
ATOM 1637 O O . THR A 1 206 ? 11.478 -11.170 -3.178 1.00 88.00 206 THR A O 1
ATOM 1640 N N . VAL A 1 207 ? 9.416 -11.351 -2.325 1.00 89.38 207 VAL A N 1
ATOM 1641 C CA . VAL A 1 207 ? 9.819 -11.992 -1.074 1.00 89.38 207 VAL A CA 1
ATOM 1642 C C . VAL A 1 207 ? 8.819 -13.075 -0.692 1.00 89.38 207 VAL A C 1
ATOM 1644 O O . VAL A 1 207 ? 7.707 -13.118 -1.215 1.00 89.38 207 VAL A O 1
ATOM 1647 N N . ASP A 1 208 ? 9.217 -13.999 0.181 1.00 87.06 208 ASP A N 1
ATOM 1648 C CA . ASP A 1 208 ? 8.230 -14.845 0.863 1.00 87.06 208 ASP A CA 1
ATOM 1649 C C . ASP A 1 208 ? 7.593 -14.127 2.057 1.00 87.06 208 ASP A C 1
ATOM 1651 O O . ASP A 1 208 ? 8.049 -13.085 2.532 1.00 87.06 208 ASP A O 1
ATOM 1655 N N . ILE A 1 209 ? 6.522 -14.729 2.558 1.00 87.44 209 ILE A N 1
ATOM 1656 C CA . ILE A 1 209 ? 5.785 -14.239 3.715 1.00 87.44 209 ILE A CA 1
ATOM 1657 C C . ILE A 1 209 ? 6.648 -14.130 4.979 1.00 87.44 209 ILE A C 1
ATOM 1659 O O . ILE A 1 209 ? 6.439 -13.220 5.776 1.00 87.44 209 ILE A O 1
ATOM 1663 N N . GLN A 1 210 ? 7.652 -14.995 5.170 1.00 88.56 210 GLN A N 1
ATOM 1664 C CA . GLN A 1 210 ? 8.508 -14.927 6.352 1.00 88.56 210 GLN A CA 1
ATOM 1665 C C . GLN A 1 210 ? 9.438 -13.713 6.283 1.00 88.56 210 GLN A C 1
ATOM 1667 O O . GLN A 1 210 ? 9.623 -13.024 7.284 1.00 88.56 210 GLN A O 1
ATOM 1672 N N . GLN A 1 211 ? 9.981 -13.410 5.106 1.00 90.44 211 GLN A N 1
ATOM 1673 C CA . GLN A 1 211 ? 10.729 -12.182 4.852 1.00 90.44 211 GLN A CA 1
ATOM 1674 C C . GLN A 1 211 ? 9.858 -10.936 5.078 1.00 90.44 211 GLN A C 1
ATOM 1676 O O . GLN A 1 211 ? 10.322 -10.011 5.737 1.00 90.44 211 GLN A O 1
ATOM 1681 N N . ILE A 1 212 ? 8.589 -10.935 4.640 1.00 91.62 212 ILE A N 1
ATOM 1682 C CA . ILE A 1 212 ? 7.644 -9.836 4.933 1.00 91.62 212 ILE A CA 1
ATOM 1683 C C . ILE A 1 212 ? 7.462 -9.658 6.444 1.00 91.62 212 ILE A C 1
ATOM 1685 O O . ILE A 1 212 ? 7.590 -8.552 6.963 1.00 91.62 212 ILE A O 1
ATOM 1689 N N . ARG A 1 213 ? 7.206 -10.753 7.168 1.00 90.88 213 ARG A N 1
ATOM 1690 C CA . ARG A 1 213 ? 7.035 -10.741 8.630 1.00 90.88 213 ARG A CA 1
ATOM 1691 C C . ARG A 1 213 ? 8.277 -10.242 9.368 1.00 90.88 213 ARG A C 1
ATOM 1693 O O . ARG A 1 213 ? 8.154 -9.657 10.440 1.00 90.88 213 ARG A O 1
ATOM 1700 N N . ASN A 1 214 ? 9.459 -10.500 8.815 1.00 91.94 214 ASN A N 1
ATOM 1701 C CA . ASN A 1 214 ? 10.729 -10.088 9.401 1.00 91.94 214 ASN A CA 1
ATOM 1702 C C . ASN A 1 214 ? 11.059 -8.611 9.136 1.00 91.94 214 ASN A C 1
ATOM 1704 O O . ASN A 1 214 ? 11.839 -8.047 9.900 1.00 91.94 214 ASN A O 1
ATOM 1708 N N . GLU A 1 215 ? 10.478 -7.990 8.103 1.00 93.44 215 GLU A N 1
ATOM 1709 C CA . GLU A 1 215 ? 10.733 -6.585 7.753 1.00 93.44 215 GLU A CA 1
ATOM 1710 C C . GLU A 1 215 ? 10.331 -5.626 8.887 1.00 93.44 215 GLU A C 1
ATOM 1712 O O . GLU A 1 215 ? 11.071 -4.693 9.189 1.00 93.44 215 GLU A O 1
ATOM 1717 N N . TYR A 1 216 ? 9.203 -5.900 9.556 1.00 91.75 216 TYR A N 1
ATOM 1718 C CA . TYR A 1 216 ? 8.731 -5.170 10.743 1.00 91.75 216 TYR A CA 1
ATOM 1719 C C . TYR A 1 216 ? 8.396 -6.151 11.868 1.00 91.75 216 TYR A C 1
ATOM 1721 O O . TYR A 1 216 ? 7.238 -6.361 12.241 1.00 91.75 216 TYR A O 1
ATOM 1729 N N . SER A 1 217 ? 9.433 -6.802 12.398 1.00 91.81 217 SER A N 1
ATOM 1730 C CA . SER A 1 217 ? 9.292 -7.835 1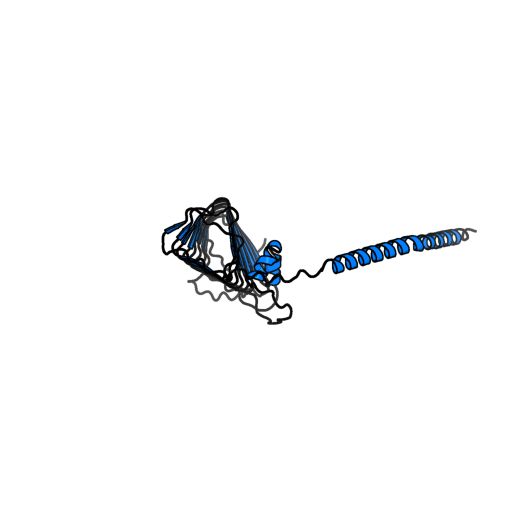3.432 1.00 91.81 217 SER A CA 1
ATOM 1731 C C . SER A 1 217 ? 8.559 -7.363 14.703 1.00 91.81 217 SER A C 1
ATOM 1733 O O . SER A 1 217 ? 7.979 -8.170 15.429 1.00 91.81 217 SER A O 1
ATOM 1735 N N . GLU A 1 218 ? 8.532 -6.056 14.967 1.00 92.50 218 GLU A N 1
ATOM 1736 C CA . GLU A 1 218 ? 7.782 -5.438 16.059 1.00 92.50 218 GLU A CA 1
ATOM 1737 C C . GLU A 1 218 ? 6.257 -5.616 15.939 1.00 92.50 218 GLU A C 1
ATOM 1739 O O . GLU A 1 218 ? 5.564 -5.639 16.957 1.00 92.50 218 GLU A O 1
ATOM 1744 N N . ASP A 1 219 ? 5.734 -5.795 14.722 1.00 92.25 219 ASP A N 1
ATOM 1745 C CA . ASP A 1 219 ? 4.306 -5.978 14.446 1.00 92.25 219 ASP A CA 1
ATOM 1746 C C . ASP A 1 219 ? 3.902 -7.470 14.389 1.00 92.25 219 ASP A C 1
ATOM 1748 O O . ASP A 1 219 ? 2.722 -7.787 14.221 1.00 92.25 219 ASP A O 1
ATOM 1752 N N . LEU A 1 220 ? 4.834 -8.408 14.628 1.00 91.06 220 LEU A N 1
ATOM 1753 C CA . LEU A 1 220 ? 4.561 -9.857 14.677 1.00 91.06 220 LEU A CA 1
ATOM 1754 C C . LEU A 1 220 ? 3.367 -10.251 15.569 1.00 91.06 220 LEU A C 1
ATOM 1756 O O . LEU A 1 220 ? 2.598 -11.126 15.155 1.00 91.06 220 LEU A O 1
ATOM 1760 N N . PRO A 1 221 ? 3.162 -9.662 16.770 1.00 91.19 221 PRO A N 1
ATOM 1761 C CA . PRO A 1 221 ? 1.983 -9.967 17.576 1.00 91.19 221 PRO A CA 1
ATOM 1762 C C . PRO A 1 221 ? 0.674 -9.627 16.856 1.00 91.19 221 PRO A C 1
ATOM 1764 O O . PRO A 1 221 ? -0.280 -10.392 16.954 1.00 91.19 221 PRO A O 1
ATOM 1767 N N . ILE A 1 222 ? 0.642 -8.520 16.106 1.00 90.81 222 ILE A N 1
ATOM 1768 C CA . ILE A 1 222 ? -0.530 -8.086 15.337 1.00 90.81 222 ILE A CA 1
ATOM 1769 C C . ILE A 1 222 ? -0.748 -9.040 14.166 1.00 90.81 222 ILE A C 1
ATOM 1771 O O . ILE A 1 222 ? -1.862 -9.514 13.979 1.00 90.81 222 ILE A O 1
ATOM 1775 N N . TYR A 1 223 ? 0.317 -9.386 13.436 1.00 91.88 223 TYR A N 1
ATOM 1776 C CA . TYR A 1 223 ? 0.259 -10.318 12.305 1.00 91.88 223 TYR A CA 1
ATOM 1777 C C . TYR A 1 223 ? -0.379 -11.653 12.690 1.00 91.88 223 TYR A C 1
ATOM 1779 O O . TYR A 1 223 ? -1.252 -12.149 11.986 1.00 91.88 223 TYR A O 1
ATOM 1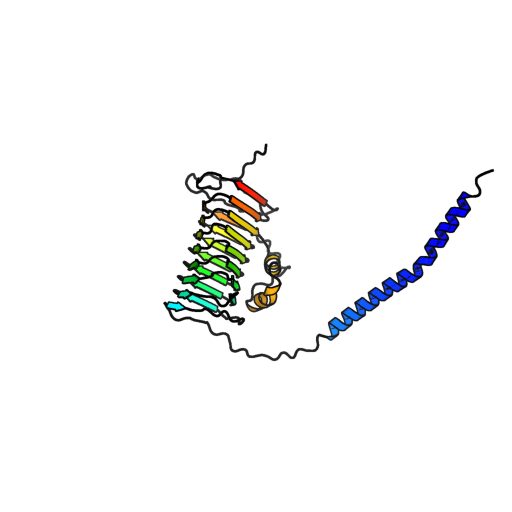787 N N . ASN A 1 224 ? 0.002 -12.205 13.844 1.00 88.62 224 ASN A N 1
ATOM 1788 C CA . ASN A 1 224 ? -0.587 -13.445 14.346 1.00 88.62 224 ASN A CA 1
ATOM 1789 C C . ASN A 1 224 ? -2.080 -13.311 14.661 1.00 88.62 224 ASN A C 1
ATOM 1791 O O . ASN A 1 224 ? -2.827 -14.268 14.483 1.00 88.62 224 ASN A O 1
ATOM 1795 N N . LEU A 1 225 ? -2.504 -12.152 15.162 1.00 87.75 225 LEU A N 1
ATOM 1796 C CA . LEU A 1 225 ? -3.883 -11.922 15.581 1.00 87.75 225 LEU A CA 1
ATOM 1797 C C . LEU A 1 225 ? -4.824 -11.624 14.408 1.00 87.75 225 LEU A C 1
ATOM 1799 O O . LEU A 1 225 ? -5.986 -12.003 14.482 1.00 87.75 225 LEU A O 1
ATOM 1803 N N . VAL A 1 226 ? -4.336 -10.980 13.343 1.00 87.38 226 VAL A N 1
ATOM 1804 C CA . VAL A 1 226 ? -5.108 -10.755 12.102 1.00 87.38 226 VAL A CA 1
ATOM 1805 C C . VAL A 1 226 ? -5.023 -11.934 11.130 1.00 87.38 226 VAL A C 1
ATOM 1807 O O . VAL A 1 226 ? -5.431 -11.809 9.979 1.00 87.38 226 VAL A O 1
ATOM 1810 N N . GLU A 1 227 ? -4.452 -13.058 11.572 1.00 85.81 227 GLU A N 1
ATOM 1811 C CA . GLU A 1 227 ? -4.243 -14.263 10.762 1.00 85.81 227 GLU A CA 1
ATOM 1812 C C . GLU A 1 227 ? -3.411 -14.009 9.491 1.00 85.81 227 GLU A C 1
ATOM 1814 O O . GLU A 1 227 ? -3.544 -14.727 8.503 1.00 85.81 227 GLU A O 1
ATOM 1819 N N . PHE A 1 228 ? -2.512 -13.017 9.513 1.00 84.56 228 PHE A N 1
ATOM 1820 C CA . PHE A 1 228 ? -1.515 -12.846 8.459 1.00 84.56 228 PHE A CA 1
ATOM 1821 C C . PHE A 1 228 ? -0.596 -14.067 8.487 1.00 84.56 228 PHE A C 1
ATOM 1823 O O . PHE A 1 228 ? 0.062 -14.323 9.507 1.00 84.56 228 PHE A O 1
ATOM 1830 N N . GLY A 1 229 ? -0.606 -14.843 7.398 1.00 77.12 229 GLY A N 1
ATOM 1831 C CA . GLY A 1 229 ? -0.066 -16.198 7.353 1.00 77.12 229 GLY A CA 1
ATOM 1832 C C . GLY A 1 229 ? 1.309 -16.350 8.010 1.00 77.12 229 GLY A C 1
ATOM 1833 O O . GLY A 1 229 ? 2.137 -15.437 8.042 1.00 77.12 229 GLY A O 1
ATOM 1834 N N . THR A 1 230 ? 1.586 -17.525 8.571 1.00 70.69 230 THR A N 1
ATOM 1835 C CA . THR A 1 230 ? 2.878 -17.811 9.217 1.00 70.69 230 THR A CA 1
ATOM 1836 C C . THR A 1 230 ? 3.938 -18.311 8.250 1.00 70.69 230 THR A C 1
ATOM 1838 O O . THR A 1 230 ? 5.096 -18.379 8.642 1.00 70.69 230 THR A O 1
ATOM 1841 N N . GLY A 1 231 ? 3.552 -18.614 7.003 1.00 58.41 231 GLY A N 1
ATOM 1842 C CA . GLY A 1 231 ? 4.391 -19.309 6.036 1.00 58.41 231 GLY A CA 1
ATOM 1843 C C . GLY A 1 231 ? 4.748 -20.682 6.569 1.00 58.41 231 GLY A C 1
ATOM 1844 O O . GLY A 1 231 ? 5.631 -20.806 7.405 1.00 58.41 231 GLY A O 1
ATOM 1845 N N . ASN A 1 232 ? 4.070 -21.736 6.124 1.00 54.34 232 ASN A N 1
ATOM 1846 C CA . ASN A 1 232 ? 4.572 -23.066 6.437 1.00 54.34 232 ASN A CA 1
ATOM 1847 C C . ASN A 1 232 ? 5.895 -23.245 5.664 1.00 54.34 232 ASN A C 1
ATOM 1849 O O . ASN A 1 232 ? 5.844 -23.303 4.436 1.00 54.34 232 ASN A O 1
ATOM 1853 N N . PRO A 1 233 ? 7.073 -23.318 6.315 1.00 49.88 233 PRO A N 1
ATOM 1854 C CA . PRO A 1 233 ? 8.340 -23.475 5.599 1.00 49.88 233 PRO A CA 1
ATOM 1855 C C . PRO A 1 233 ? 8.390 -24.791 4.806 1.00 49.88 233 PRO A C 1
ATOM 1857 O O . PRO A 1 233 ? 9.146 -24.897 3.842 1.00 49.88 233 PRO A O 1
ATOM 1860 N N . ASP A 1 234 ? 7.547 -25.764 5.173 1.00 43.00 234 ASP A N 1
ATOM 1861 C CA . ASP A 1 234 ? 7.435 -27.066 4.517 1.00 43.00 234 ASP A CA 1
ATOM 1862 C C . ASP A 1 234 ? 6.420 -27.094 3.364 1.00 43.00 234 ASP A C 1
ATOM 1864 O O . ASP A 1 234 ? 6.351 -28.093 2.637 1.00 43.00 234 ASP A O 1
ATOM 1868 N N . SER A 1 235 ? 5.644 -26.020 3.138 1.00 46.81 235 SER A N 1
ATOM 1869 C CA . SER A 1 235 ? 4.846 -25.907 1.914 1.00 46.81 235 SER A CA 1
ATOM 1870 C C . SER A 1 235 ? 5.779 -25.562 0.758 1.00 46.81 235 SER A C 1
ATOM 1872 O O . SER A 1 235 ? 5.874 -24.429 0.300 1.00 46.81 235 SER A O 1
ATOM 1874 N N . THR A 1 236 ? 6.455 -26.600 0.280 1.00 39.34 236 THR A N 1
ATOM 1875 C CA . THR A 1 236 ? 7.167 -26.718 -0.996 1.00 39.34 236 THR A CA 1
ATOM 1876 C C . THR A 1 236 ? 6.224 -26.574 -2.193 1.00 39.34 236 THR A C 1
ATOM 1878 O O . THR A 1 236 ? 6.406 -27.229 -3.222 1.00 39.34 236 THR A O 1
ATOM 1881 N N . ILE A 1 237 ? 5.205 -25.715 -2.100 1.00 47.94 237 ILE A N 1
ATOM 1882 C CA . ILE A 1 237 ? 4.545 -25.265 -3.309 1.00 47.94 237 ILE A CA 1
ATOM 1883 C C . ILE A 1 237 ? 5.526 -24.283 -3.928 1.00 47.94 237 ILE A C 1
ATOM 1885 O O . ILE A 1 237 ? 5.767 -23.175 -3.461 1.00 47.94 237 ILE A O 1
ATOM 1889 N N . ASN A 1 238 ? 6.200 -24.836 -4.921 1.00 44.56 238 ASN A N 1
ATOM 1890 C CA . ASN A 1 238 ? 7.143 -24.252 -5.844 1.00 44.56 238 ASN A CA 1
ATOM 1891 C C . ASN A 1 238 ? 6.408 -23.182 -6.672 1.00 44.56 238 ASN A C 1
ATOM 1893 O O . ASN A 1 238 ? 6.256 -23.323 -7.883 1.00 44.56 238 ASN A O 1
ATOM 1897 N N . GLU A 1 239 ? 5.827 -22.186 -6.007 1.00 56.66 239 GLU A N 1
ATOM 1898 C CA . GLU A 1 239 ? 5.022 -21.177 -6.659 1.00 56.66 239 GLU A CA 1
ATOM 1899 C C . GLU A 1 239 ? 5.928 -20.042 -7.123 1.00 56.66 239 GLU A C 1
ATOM 1901 O O . GLU A 1 239 ? 6.757 -19.492 -6.388 1.00 56.66 239 GLU A O 1
ATOM 1906 N N . SER A 1 240 ? 5.812 -19.743 -8.406 1.00 68.56 240 SER A N 1
ATOM 1907 C CA . SER A 1 240 ? 6.590 -18.732 -9.093 1.00 68.56 240 SER A CA 1
ATOM 1908 C C . SER A 1 240 ? 6.280 -17.343 -8.520 1.00 68.56 240 SER A C 1
ATOM 1910 O O . SER A 1 240 ? 5.337 -16.702 -8.958 1.00 68.56 240 SER A O 1
ATOM 1912 N N . LYS A 1 241 ? 7.075 -16.844 -7.567 1.00 79.81 241 LYS A N 1
ATOM 1913 C CA . LYS A 1 241 ? 7.079 -15.425 -7.169 1.00 79.81 241 LYS A CA 1
ATOM 1914 C C . LYS A 1 241 ? 7.356 -14.494 -8.360 1.00 79.81 241 LYS A C 1
ATOM 1916 O O . LYS A 1 241 ? 8.412 -14.618 -8.970 1.00 79.81 241 LYS A O 1
ATOM 1921 N N . TYR A 1 242 ? 6.501 -13.530 -8.681 1.00 80.44 242 TYR A N 1
ATOM 1922 C CA . TYR A 1 242 ? 6.715 -12.652 -9.841 1.00 80.44 242 TYR A CA 1
ATOM 1923 C C . TYR A 1 242 ? 6.370 -11.189 -9.568 1.00 80.44 242 TYR A C 1
ATOM 1925 O O . TYR A 1 242 ? 5.673 -10.853 -8.614 1.00 80.44 242 TYR A O 1
ATOM 1933 N N . ILE A 1 243 ? 6.849 -10.326 -10.463 1.00 82.00 243 ILE A N 1
ATOM 1934 C CA . ILE A 1 243 ? 6.442 -8.925 -10.583 1.00 82.00 243 ILE A CA 1
ATOM 1935 C C . ILE A 1 243 ? 5.948 -8.752 -12.009 1.00 82.00 243 ILE A C 1
ATOM 1937 O O . ILE A 1 243 ? 6.698 -9.072 -12.912 1.00 82.00 243 ILE A O 1
ATOM 1941 N N . VAL A 1 244 ? 4.750 -8.230 -12.232 1.00 82.00 244 VAL A N 1
ATOM 1942 C CA . VAL A 1 244 ? 4.252 -7.780 -13.536 1.00 82.00 244 VAL A CA 1
ATOM 1943 C C . VAL A 1 244 ? 4.002 -6.283 -13.425 1.00 82.00 244 VAL A C 1
ATOM 1945 O O . VAL A 1 244 ? 3.339 -5.851 -12.488 1.00 82.00 244 VAL A O 1
ATOM 1948 N N . ARG A 1 245 ? 4.530 -5.478 -14.355 1.00 81.31 245 ARG A N 1
ATOM 1949 C CA . ARG A 1 245 ? 4.355 -4.018 -14.339 1.00 81.31 245 ARG A CA 1
ATOM 1950 C C . ARG A 1 245 ? 3.988 -3.482 -15.720 1.00 81.31 245 ARG A C 1
ATOM 1952 O O . ARG A 1 245 ? 4.842 -3.303 -16.580 1.00 81.31 245 ARG A O 1
ATOM 1959 N N . GLN A 1 246 ? 2.723 -3.156 -15.939 1.00 79.31 246 GLN A N 1
ATOM 1960 C CA . GLN A 1 246 ? 2.209 -2.809 -17.261 1.00 79.31 246 GLN A CA 1
ATOM 1961 C C . GLN A 1 246 ? 1.697 -1.369 -17.338 1.00 79.31 246 GLN A C 1
ATOM 1963 O O . GLN A 1 246 ? 0.773 -0.995 -16.632 1.00 79.31 246 GLN A O 1
ATOM 1968 N N . GLY A 1 247 ? 2.218 -0.571 -18.275 1.00 73.00 247 GLY A N 1
ATOM 1969 C CA . GLY A 1 247 ? 1.633 0.729 -18.615 1.00 73.00 247 GLY A CA 1
ATOM 1970 C C . GLY A 1 247 ? 1.773 1.812 -17.542 1.00 73.00 247 GLY A C 1
ATOM 1971 O O . GLY A 1 247 ? 1.043 2.799 -17.597 1.00 73.00 247 GLY A O 1
ATOM 1972 N N . CYS A 1 248 ? 2.687 1.645 -16.582 1.00 78.88 248 CYS A N 1
ATOM 1973 C CA . CYS A 1 248 ? 2.957 2.667 -15.575 1.00 78.88 248 CYS A CA 1
ATOM 1974 C C . CYS A 1 248 ? 3.675 3.877 -16.182 1.00 78.88 248 CYS A C 1
ATOM 1976 O O . CYS A 1 248 ? 4.557 3.741 -17.034 1.00 78.88 248 CYS A O 1
ATOM 1978 N N . VAL A 1 249 ? 3.317 5.072 -15.719 1.00 78.12 249 VAL A N 1
ATOM 1979 C CA . VAL A 1 249 ? 3.848 6.344 -16.216 1.00 78.12 249 VAL A CA 1
ATOM 1980 C C . VAL A 1 249 ? 4.606 7.047 -15.106 1.00 78.12 249 VAL A C 1
ATOM 1982 O O . VAL A 1 249 ? 4.074 7.279 -14.031 1.00 78.12 249 VAL A O 1
ATOM 1985 N N . PHE A 1 250 ? 5.827 7.481 -15.394 1.00 81.94 250 PHE A N 1
ATOM 1986 C CA . PHE A 1 250 ? 6.660 8.191 -14.432 1.00 81.94 250 PHE A CA 1
ATOM 1987 C C . PHE A 1 250 ? 6.985 9.593 -14.985 1.00 81.94 250 PHE A C 1
ATOM 1989 O O . PHE A 1 250 ? 7.413 9.722 -16.140 1.00 81.94 250 PHE A O 1
ATOM 1996 N N . ARG A 1 251 ? 6.791 10.651 -14.186 1.00 77.50 251 ARG A N 1
ATOM 1997 C CA . ARG A 1 251 ? 6.988 12.074 -14.544 1.00 77.50 251 ARG A CA 1
ATOM 1998 C C . ARG A 1 251 ? 7.880 12.789 -13.511 1.00 77.50 251 ARG A C 1
ATOM 2000 O O . ARG A 1 251 ? 7.647 12.632 -12.320 1.00 77.50 251 ARG A O 1
ATOM 2007 N N . GLY A 1 252 ? 8.864 13.579 -13.972 1.00 73.94 252 GLY A N 1
ATOM 2008 C CA . GLY A 1 252 ? 9.873 14.298 -13.159 1.00 73.94 252 GLY A CA 1
ATOM 2009 C C . GLY A 1 252 ? 11.334 13.845 -13.365 1.00 73.94 252 GLY A C 1
ATOM 2010 O O . GLY A 1 252 ? 11.586 12.986 -14.205 1.00 73.94 252 GLY A O 1
ATOM 2011 N N . ASN A 1 253 ? 12.306 14.403 -12.633 1.00 63.22 253 ASN A N 1
ATOM 2012 C CA . ASN A 1 253 ? 13.706 14.464 -13.113 1.00 63.22 253 ASN A CA 1
ATOM 2013 C C . ASN A 1 253 ? 14.683 13.434 -12.500 1.00 63.22 253 ASN A C 1
ATOM 2015 O O . ASN A 1 253 ? 15.652 13.050 -13.150 1.00 63.22 253 ASN A O 1
ATOM 2019 N N . HIS A 1 254 ? 14.455 12.965 -11.270 1.00 73.38 254 HIS A N 1
ATOM 2020 C CA . HIS A 1 254 ? 15.368 12.069 -10.548 1.00 73.38 254 HIS A CA 1
ATOM 2021 C C . HIS A 1 254 ? 14.626 10.836 -10.043 1.00 73.38 254 HIS A C 1
ATOM 2023 O O . HIS A 1 254 ? 13.858 10.902 -9.083 1.00 73.38 254 HIS A O 1
ATOM 2029 N N . ARG A 1 255 ? 14.858 9.693 -10.693 1.00 72.81 255 ARG A N 1
ATOM 2030 C CA . ARG A 1 255 ? 14.148 8.453 -10.374 1.00 72.81 255 ARG A CA 1
ATOM 2031 C C . ARG A 1 255 ? 15.121 7.297 -10.212 1.00 72.81 255 ARG A C 1
ATOM 2033 O O . ARG A 1 255 ? 15.939 7.023 -11.090 1.00 72.81 255 ARG A O 1
ATOM 2040 N N . TYR A 1 256 ? 14.996 6.616 -9.085 1.00 77.81 256 TYR A N 1
ATOM 2041 C CA . TYR A 1 256 ? 15.813 5.473 -8.713 1.00 77.81 256 TYR A CA 1
ATOM 2042 C C . TYR A 1 256 ? 14.920 4.244 -8.667 1.00 77.81 256 TYR A C 1
ATOM 2044 O O . TYR A 1 256 ? 13.950 4.232 -7.915 1.00 77.81 256 TYR A O 1
ATOM 2052 N N . TYR A 1 257 ? 15.244 3.225 -9.460 1.00 77.75 257 TYR A N 1
ATOM 2053 C CA . TYR A 1 257 ? 14.488 1.976 -9.488 1.00 77.75 257 TYR A CA 1
ATOM 2054 C C . TYR A 1 257 ? 15.362 0.823 -9.023 1.00 77.75 257 TYR A C 1
ATOM 2056 O O . TYR A 1 257 ? 16.445 0.592 -9.565 1.00 77.75 257 TYR A O 1
ATOM 2064 N N . HIS A 1 258 ? 14.856 0.088 -8.042 1.00 79.56 258 HIS A N 1
ATOM 2065 C CA . HIS A 1 258 ? 15.377 -1.188 -7.601 1.00 79.56 258 HIS A CA 1
ATOM 2066 C C . HIS A 1 258 ? 14.280 -2.236 -7.771 1.00 79.56 258 HIS A C 1
ATOM 2068 O O . HIS A 1 258 ? 13.283 -2.211 -7.055 1.00 79.56 258 HIS A O 1
ATOM 2074 N N . ILE A 1 259 ? 14.439 -3.130 -8.744 1.00 82.00 259 ILE A N 1
ATOM 2075 C CA . ILE A 1 259 ? 13.522 -4.250 -8.955 1.00 82.00 259 ILE A CA 1
ATOM 2076 C C . ILE A 1 259 ? 14.303 -5.544 -8.743 1.00 82.00 259 ILE A C 1
ATOM 2078 O O . ILE A 1 259 ? 15.302 -5.788 -9.424 1.00 82.00 259 ILE A O 1
ATOM 2082 N N . ASN A 1 260 ? 13.861 -6.363 -7.793 1.00 80.25 260 ASN A N 1
ATOM 2083 C CA . ASN A 1 260 ? 14.496 -7.628 -7.441 1.00 80.25 260 ASN A CA 1
ATOM 2084 C C . ASN A 1 260 ? 13.458 -8.756 -7.457 1.00 80.25 260 ASN A C 1
ATOM 2086 O O . ASN A 1 260 ? 12.625 -8.845 -6.558 1.00 80.25 260 ASN A O 1
ATOM 2090 N N . ALA A 1 261 ? 13.512 -9.620 -8.470 1.00 68.88 261 ALA A N 1
ATOM 2091 C CA . ALA A 1 261 ? 12.630 -10.780 -8.600 1.00 68.88 261 ALA A CA 1
ATOM 2092 C C . ALA A 1 261 ? 13.445 -12.047 -8.900 1.00 68.88 261 ALA A C 1
ATOM 2094 O O . ALA A 1 261 ? 14.413 -11.960 -9.652 1.00 68.88 261 ALA A O 1
ATOM 2095 N N . PRO A 1 262 ? 13.094 -13.244 -8.388 1.00 58.03 262 PRO A N 1
ATOM 2096 C CA . PRO A 1 262 ? 13.868 -14.456 -8.575 1.00 58.03 262 PRO A CA 1
ATOM 2097 C C . PRO A 1 262 ? 13.863 -14.986 -10.012 1.00 58.03 262 PRO A C 1
ATOM 2099 O O . PRO A 1 262 ? 14.436 -16.057 -10.187 1.00 58.03 262 PRO A O 1
ATOM 2102 N N . PHE A 1 263 ? 13.288 -14.300 -11.018 1.00 58.03 263 PHE A N 1
ATOM 2103 C CA . PHE A 1 263 ? 13.080 -14.870 -12.355 1.00 58.03 263 PHE A CA 1
ATOM 2104 C C . PHE A 1 263 ? 13.359 -13.958 -13.563 1.00 58.03 263 PHE A C 1
ATOM 2106 O O . PHE A 1 263 ? 13.185 -12.744 -13.518 1.00 58.03 263 PHE A O 1
ATOM 2113 N N . PHE A 1 264 ? 13.765 -14.645 -14.638 1.00 44.12 264 PHE A N 1
ATOM 2114 C CA . PHE A 1 264 ? 14.116 -14.231 -16.001 1.00 44.12 264 PHE A CA 1
ATOM 2115 C C . PHE A 1 264 ? 13.339 -13.030 -16.568 1.00 44.12 264 PHE A C 1
ATOM 2117 O O . PHE A 1 264 ? 12.110 -12.997 -16.596 1.00 44.12 264 PHE A O 1
ATOM 2124 N N . CYS A 1 265 ? 14.096 -12.079 -17.103 1.00 41.91 265 CYS A N 1
ATOM 2125 C CA . CYS A 1 265 ? 13.620 -10.956 -17.887 1.00 41.91 265 CYS A CA 1
ATOM 2126 C C . CYS A 1 265 ? 13.386 -11.455 -19.336 1.00 41.91 265 CYS A C 1
ATOM 2128 O O . CYS A 1 265 ? 14.338 -11.800 -20.027 1.00 41.91 265 CYS A O 1
ATOM 2130 N N . ASN A 1 266 ? 12.127 -11.638 -19.765 1.00 36.50 266 ASN A N 1
ATOM 2131 C CA . ASN A 1 266 ? 11.832 -12.106 -21.125 1.00 36.50 266 ASN A CA 1
ATOM 2132 C C . ASN A 1 266 ? 11.959 -10.930 -22.105 1.00 36.50 266 ASN A C 1
ATOM 2134 O O . ASN A 1 266 ? 11.068 -10.088 -22.182 1.00 36.50 266 ASN A O 1
ATOM 2138 N N . ASP A 1 267 ? 13.064 -10.900 -22.850 1.00 38.97 267 ASP A N 1
ATOM 2139 C CA . ASP A 1 267 ? 13.386 -9.883 -23.862 1.00 38.97 267 ASP A CA 1
ATOM 2140 C C . ASP A 1 267 ? 12.469 -9.913 -2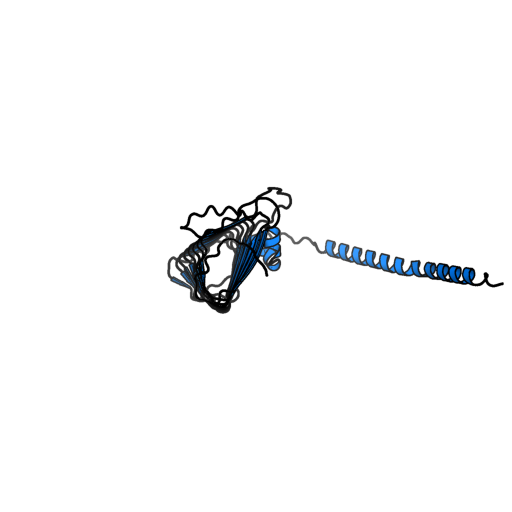5.098 1.00 38.97 267 ASP A C 1
ATOM 2142 O O . ASP A 1 267 ? 12.593 -9.063 -25.981 1.00 38.97 267 ASP A O 1
ATOM 2146 N N . ASN A 1 268 ? 11.506 -10.840 -25.170 1.00 35.34 268 ASN A N 1
ATOM 2147 C CA . ASN A 1 268 ? 10.479 -10.839 -26.210 1.00 35.34 268 ASN A CA 1
ATOM 2148 C C . ASN A 1 268 ? 9.413 -9.771 -25.923 1.00 35.34 268 ASN A C 1
ATOM 2150 O O . ASN A 1 268 ? 8.239 -10.058 -25.686 1.00 35.34 268 ASN A O 1
ATOM 2154 N N . ASN A 1 269 ? 9.847 -8.513 -25.997 1.00 38.72 269 ASN A N 1
ATOM 2155 C CA . ASN A 1 269 ? 9.013 -7.397 -26.408 1.00 38.72 269 ASN A CA 1
ATOM 2156 C C . ASN A 1 269 ? 8.537 -7.676 -27.841 1.00 38.72 269 ASN A C 1
ATOM 2158 O O . ASN A 1 269 ? 9.080 -7.119 -28.796 1.00 38.72 269 ASN A O 1
ATOM 2162 N N . ASP A 1 270 ? 7.521 -8.525 -28.009 1.00 36.25 270 ASP A N 1
ATOM 2163 C CA . ASP A 1 270 ? 6.693 -8.468 -29.210 1.00 36.25 270 ASP A CA 1
ATOM 2164 C C . ASP A 1 270 ? 5.969 -7.119 -29.170 1.00 36.25 270 ASP A C 1
ATOM 2166 O O . ASP A 1 270 ? 4.909 -6.933 -28.571 1.00 36.25 270 ASP A O 1
ATOM 2170 N N . TYR A 1 271 ? 6.666 -6.140 -29.743 1.00 37.16 271 TYR A N 1
ATOM 2171 C CA . TYR A 1 271 ? 6.271 -4.759 -29.912 1.00 37.16 271 TYR A CA 1
ATOM 2172 C C . TYR A 1 271 ? 4.903 -4.716 -30.585 1.00 37.16 271 TYR A C 1
ATOM 2174 O O . TYR A 1 271 ? 4.771 -4.908 -31.792 1.00 37.16 271 TYR A O 1
ATOM 2182 N N . ASN A 1 272 ? 3.876 -4.400 -29.807 1.00 33.56 272 ASN A N 1
ATOM 2183 C CA . ASN A 1 272 ? 2.677 -3.796 -30.350 1.00 33.56 272 ASN A CA 1
ATOM 2184 C C . ASN A 1 272 ? 2.812 -2.305 -30.050 1.00 33.56 272 ASN A C 1
ATOM 2186 O O . ASN A 1 272 ? 2.735 -1.904 -28.890 1.00 33.56 272 ASN A O 1
ATOM 2190 N N . GLU A 1 273 ? 3.069 -1.496 -31.081 1.00 38.44 273 GLU A N 1
ATOM 2191 C CA . GLU A 1 273 ? 3.473 -0.073 -31.030 1.00 38.44 273 GLU A CA 1
ATOM 2192 C C . GLU A 1 273 ? 2.526 0.869 -30.250 1.00 38.44 273 GLU A C 1
ATOM 2194 O O . GLU A 1 273 ? 2.761 2.072 -30.175 1.00 38.44 273 GLU A O 1
ATOM 2199 N N . ASN A 1 274 ? 1.466 0.337 -29.642 1.00 35.91 274 ASN A N 1
ATOM 2200 C CA . ASN A 1 274 ? 0.413 1.089 -28.980 1.00 35.91 274 ASN A CA 1
ATOM 2201 C C . ASN A 1 274 ? 0.369 0.948 -27.449 1.00 35.91 274 ASN A C 1
ATOM 2203 O O . ASN A 1 274 ? -0.374 1.704 -26.826 1.00 35.91 274 ASN A O 1
ATOM 2207 N N . PHE A 1 275 ? 1.153 0.062 -26.818 1.00 35.56 275 PHE A N 1
ATOM 2208 C CA . PHE A 1 275 ? 1.190 -0.045 -25.351 1.00 35.56 275 PHE A CA 1
ATOM 2209 C C . PHE A 1 275 ? 2.611 -0.278 -24.815 1.00 35.56 275 PHE A C 1
ATOM 2211 O O . PHE A 1 275 ? 3.218 -1.315 -25.058 1.00 35.56 275 PHE A O 1
ATOM 2218 N N . ASP A 1 276 ? 3.121 0.685 -24.040 1.00 39.53 276 ASP A N 1
ATOM 2219 C CA . ASP A 1 276 ? 4.381 0.574 -23.294 1.00 39.53 276 ASP A CA 1
ATOM 2220 C C . ASP A 1 276 ? 4.167 -0.319 -22.053 1.00 39.53 276 ASP A C 1
ATOM 2222 O O . ASP A 1 276 ? 3.911 0.155 -20.945 1.00 39.53 276 ASP A O 1
ATOM 2226 N N . SER A 1 277 ? 4.182 -1.636 -22.240 1.00 37.47 277 SER A N 1
ATOM 2227 C CA . SER A 1 277 ? 3.993 -2.640 -21.184 1.00 37.47 277 SER A CA 1
ATOM 2228 C C . SER A 1 277 ? 5.285 -3.404 -20.903 1.00 37.47 277 SER A C 1
ATOM 2230 O O . SER A 1 277 ? 5.872 -3.932 -21.843 1.00 37.47 277 SER A O 1
ATOM 2232 N N . TRP A 1 278 ? 5.692 -3.530 -19.633 1.00 40.59 278 TRP A N 1
ATOM 2233 C CA . TRP A 1 278 ? 6.752 -4.462 -19.233 1.00 40.59 278 TRP A CA 1
ATOM 2234 C C . TRP A 1 278 ? 6.112 -5.751 -18.718 1.00 40.59 278 TRP A C 1
ATOM 2236 O O . TRP A 1 278 ? 5.462 -5.775 -17.672 1.00 40.59 278 TRP A O 1
ATOM 2246 N N . PHE A 1 279 ? 6.302 -6.847 -19.444 1.00 34.91 279 PHE A N 1
ATOM 2247 C CA . PHE A 1 279 ? 5.906 -8.169 -18.971 1.00 34.91 279 PHE A CA 1
ATOM 2248 C C . PHE A 1 279 ? 7.116 -8.862 -18.349 1.00 34.91 279 PHE A C 1
ATOM 2250 O O . PHE A 1 279 ? 8.026 -9.307 -19.040 1.00 34.91 279 PHE A O 1
ATOM 2257 N N . LEU A 1 280 ? 7.119 -8.953 -17.025 1.00 37.50 280 LEU A N 1
ATOM 2258 C CA . LEU A 1 280 ? 8.095 -9.713 -16.251 1.00 37.50 280 LEU A CA 1
ATOM 2259 C C . LEU A 1 280 ? 7.393 -11.012 -15.809 1.00 37.50 280 LEU A C 1
ATOM 2261 O O . LEU A 1 280 ? 6.517 -11.006 -14.953 1.00 37.50 280 LEU A O 1
ATOM 2265 N N . THR A 1 281 ? 7.702 -12.138 -16.457 1.00 32.12 281 THR A N 1
ATOM 2266 C CA . THR A 1 281 ? 7.165 -13.467 -16.097 1.00 32.12 281 THR A CA 1
ATOM 2267 C C . THR A 1 281 ? 8.264 -14.517 -16.266 1.00 32.12 281 THR A C 1
ATOM 2269 O O . THR A 1 281 ? 8.973 -14.497 -17.270 1.00 32.12 281 THR A O 1
ATOM 2272 N N . GLY A 1 282 ? 8.435 -15.439 -15.307 1.00 31.58 282 GLY A N 1
ATOM 2273 C CA . GLY A 1 282 ? 9.449 -16.494 -15.435 1.00 31.58 282 GLY A CA 1
ATOM 2274 C C . GLY A 1 282 ? 9.566 -17.460 -14.251 1.00 31.58 282 GLY A C 1
ATOM 2275 O O . GLY A 1 282 ? 8.918 -17.285 -13.223 1.00 31.58 282 GLY A O 1
ATOM 2276 N N . SER A 1 283 ? 10.425 -18.476 -14.411 1.00 29.67 283 SER A N 1
ATOM 2277 C CA . SER A 1 283 ? 10.817 -19.473 -13.398 1.00 29.67 283 SER A CA 1
ATOM 2278 C C . SER A 1 283 ? 12.333 -19.766 -13.481 1.00 29.67 283 SER A C 1
ATOM 2280 O O . SER A 1 283 ? 12.834 -20.050 -14.566 1.00 29.67 283 SER A O 1
ATOM 2282 N N . GLY A 1 284 ? 13.048 -19.752 -12.350 1.00 35.34 284 GLY A N 1
ATOM 2283 C CA . GLY A 1 284 ? 14.521 -19.817 -12.191 1.00 35.34 284 GLY A CA 1
ATOM 2284 C C . GLY A 1 284 ? 15.339 -18.487 -12.208 1.00 35.34 284 GLY A C 1
ATOM 2285 O O . GLY A 1 284 ? 15.145 -17.670 -13.099 1.00 35.34 284 GLY A O 1
ATOM 2286 N N . LYS A 1 285 ? 16.276 -18.367 -11.232 1.00 32.66 285 LYS A N 1
ATOM 2287 C CA . LYS A 1 285 ? 17.370 -17.385 -10.915 1.00 32.66 285 LYS A CA 1
ATOM 2288 C C . LYS A 1 285 ? 17.134 -15.853 -11.047 1.00 32.66 285 LYS A C 1
ATOM 2290 O O . LYS A 1 285 ? 16.749 -15.355 -12.095 1.00 32.66 285 LYS A O 1
ATOM 2295 N N . GLU A 1 286 ? 17.494 -15.133 -9.965 1.00 39.31 286 GLU A N 1
ATOM 2296 C CA . GLU A 1 286 ? 17.329 -13.681 -9.705 1.00 39.31 286 GLU A CA 1
ATOM 2297 C C . GLU A 1 286 ? 17.622 -12.747 -10.901 1.00 39.31 286 GLU A C 1
ATOM 2299 O O . GLU A 1 286 ? 18.760 -12.681 -11.362 1.00 39.31 286 GLU A O 1
ATOM 2304 N N . CYS A 1 287 ? 16.626 -11.954 -11.332 1.00 40.53 287 CYS A N 1
ATOM 2305 C CA . CYS A 1 287 ? 16.800 -10.749 -12.154 1.00 40.53 287 CYS A CA 1
ATOM 2306 C C . CYS A 1 287 ? 16.849 -9.528 -11.208 1.00 40.53 287 CYS A C 1
ATOM 2308 O O . CYS A 1 287 ? 15.885 -9.231 -10.497 1.00 40.53 287 CYS A O 1
ATOM 2310 N N . LYS A 1 288 ? 17.990 -8.824 -11.182 1.00 44.47 288 LYS A N 1
ATOM 2311 C CA . LYS A 1 288 ? 18.153 -7.533 -10.493 1.00 44.47 288 LYS A CA 1
ATOM 2312 C C . LYS A 1 288 ? 18.244 -6.434 -11.535 1.00 44.47 288 LYS A C 1
ATOM 2314 O O . LYS A 1 288 ? 19.249 -6.334 -12.234 1.00 44.47 288 LYS A O 1
ATOM 2319 N N . ILE A 1 289 ? 17.216 -5.598 -11.610 1.00 49.41 289 ILE A N 1
ATOM 2320 C CA . ILE A 1 289 ? 17.223 -4.391 -12.432 1.00 49.41 289 ILE A CA 1
ATOM 2321 C C . ILE A 1 289 ? 17.462 -3.215 -11.489 1.00 49.41 289 ILE A C 1
ATOM 2323 O O . ILE A 1 289 ? 16.576 -2.807 -10.737 1.00 49.41 289 ILE A O 1
ATOM 2327 N N . SER A 1 290 ? 18.678 -2.678 -11.529 1.00 43.47 290 SER A N 1
ATOM 2328 C CA . SER A 1 290 ? 19.023 -1.412 -10.884 1.00 43.47 290 SER A CA 1
ATOM 2329 C C . SER A 1 290 ? 19.334 -0.407 -11.984 1.00 43.47 290 SER A C 1
ATOM 2331 O O . SER A 1 290 ? 20.390 -0.490 -12.609 1.00 43.47 290 SER A O 1
ATOM 2333 N N . THR A 1 291 ? 18.422 0.529 -12.241 1.00 42.34 291 THR A N 1
ATOM 2334 C CA . THR A 1 291 ? 18.638 1.590 -13.236 1.00 42.34 291 THR A CA 1
ATOM 2335 C C . THR A 1 291 ? 18.549 2.949 -12.560 1.00 42.34 291 THR A C 1
ATOM 2337 O O . THR A 1 291 ? 17.508 3.301 -12.000 1.00 42.34 291 THR A O 1
ATOM 2340 N N . ASN A 1 292 ? 19.623 3.731 -12.659 1.00 36.66 292 ASN A N 1
ATOM 2341 C CA . ASN A 1 292 ? 19.578 5.165 -12.393 1.00 36.66 292 ASN A CA 1
ATOM 2342 C C . ASN A 1 292 ? 19.170 5.844 -13.699 1.00 36.66 292 ASN A C 1
ATOM 2344 O O . ASN A 1 292 ? 19.989 5.967 -14.608 1.00 36.66 292 ASN A O 1
ATOM 2348 N N . LEU A 1 293 ? 17.904 6.237 -13.820 1.00 42.88 293 LEU A N 1
ATOM 2349 C CA . LEU A 1 293 ? 17.434 6.958 -14.999 1.00 42.88 293 LEU A CA 1
ATOM 2350 C C . LEU A 1 293 ? 17.488 8.450 -14.697 1.00 42.88 293 LEU A C 1
ATOM 2352 O O . LEU A 1 293 ? 16.681 8.973 -13.929 1.00 42.88 293 LEU A O 1
ATOM 2356 N N . TYR A 1 294 ? 18.480 9.113 -15.285 1.00 36.91 294 TYR A N 1
ATOM 2357 C CA . TYR A 1 294 ? 18.601 10.563 -15.280 1.00 36.91 294 TYR A CA 1
ATOM 2358 C C . TYR A 1 294 ? 18.015 11.095 -16.588 1.00 36.91 294 TYR A C 1
ATOM 2360 O O . TYR A 1 294 ? 18.591 10.869 -17.651 1.00 36.91 294 TYR A O 1
ATOM 2368 N N . ASP A 1 295 ? 16.874 11.780 -16.524 1.00 41.56 295 ASP A N 1
ATOM 2369 C CA . ASP A 1 295 ? 16.341 12.539 -17.660 1.00 41.56 295 ASP A CA 1
ATOM 2370 C C . ASP A 1 295 ? 16.218 14.000 -17.240 1.00 41.56 295 ASP A C 1
ATOM 2372 O O . ASP A 1 295 ? 15.462 14.352 -16.336 1.00 41.56 295 ASP A O 1
ATOM 2376 N N . SER A 1 296 ? 17.041 14.845 -17.856 1.00 36.81 296 SER A N 1
ATOM 2377 C CA . SER A 1 296 ? 17.134 16.274 -17.559 1.00 36.81 296 SER A CA 1
ATOM 2378 C C . SER A 1 296 ? 16.122 17.122 -18.329 1.00 36.81 296 SER A C 1
ATOM 2380 O O . SER A 1 296 ? 16.143 18.345 -18.205 1.00 36.81 296 SER A O 1
ATOM 2382 N N . ASN A 1 297 ? 15.245 16.506 -19.127 1.00 37.75 297 ASN A N 1
ATOM 2383 C CA . ASN A 1 297 ? 14.222 17.208 -19.893 1.00 37.75 297 ASN A CA 1
ATOM 2384 C C . ASN A 1 297 ? 12.837 16.647 -19.545 1.00 37.75 297 ASN A C 1
ATOM 2386 O O . ASN A 1 297 ? 12.710 15.445 -19.354 1.00 37.75 297 ASN A O 1
ATOM 2390 N N . ASP A 1 298 ? 11.800 17.494 -19.529 1.00 33.91 298 ASP A N 1
ATOM 2391 C CA . ASP A 1 298 ? 10.374 17.185 -19.260 1.00 33.91 298 ASP A CA 1
ATOM 2392 C C . ASP A 1 298 ? 9.717 16.197 -20.263 1.00 33.91 298 ASP A C 1
ATOM 2394 O O . ASP A 1 298 ? 8.552 16.324 -20.653 1.00 33.91 298 ASP A O 1
ATOM 2398 N N . LYS A 1 299 ? 10.448 15.196 -20.748 1.00 33.53 299 LYS A N 1
ATOM 2399 C CA . LYS A 1 299 ? 9.916 14.122 -21.571 1.00 33.53 299 LYS A CA 1
ATOM 2400 C C . LYS A 1 299 ? 9.227 13.105 -20.667 1.00 33.53 299 LYS A C 1
ATOM 2402 O O . LYS A 1 299 ? 9.696 12.745 -19.588 1.00 33.53 299 LYS A O 1
ATOM 2407 N N . ILE A 1 300 ? 8.077 12.615 -21.124 1.00 34.47 300 ILE A N 1
ATOM 2408 C CA . ILE A 1 300 ? 7.438 11.448 -20.519 1.00 34.47 300 ILE A CA 1
ATOM 2409 C C . ILE A 1 300 ? 8.384 10.270 -20.756 1.00 34.47 300 ILE A C 1
ATOM 2411 O O . ILE A 1 300 ? 8.492 9.765 -21.874 1.00 34.47 300 ILE A O 1
ATOM 2415 N N . LEU A 1 301 ? 9.079 9.858 -19.699 1.00 35.53 301 LEU A N 1
ATOM 2416 C CA . LEU A 1 301 ? 9.923 8.672 -19.683 1.00 35.53 301 LEU A CA 1
ATOM 2417 C C . LEU A 1 301 ? 9.005 7.447 -19.744 1.00 35.53 301 LEU A C 1
ATOM 2419 O O . LEU A 1 301 ? 8.510 6.949 -18.732 1.00 35.53 301 LEU A 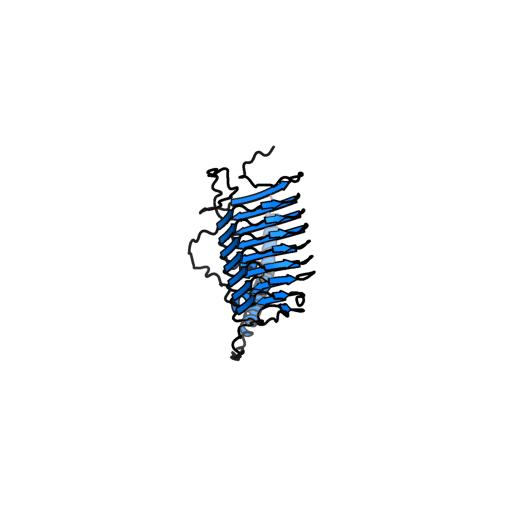O 1
ATOM 2423 N N . LYS A 1 302 ? 8.742 7.008 -20.972 1.00 38.16 302 LYS A N 1
ATOM 2424 C CA . LYS A 1 302 ? 8.217 5.683 -21.278 1.00 38.16 302 LYS A CA 1
ATOM 2425 C C . LYS A 1 302 ? 9.406 4.743 -21.183 1.00 38.16 302 LYS A C 1
ATOM 2427 O O . LYS A 1 302 ? 10.261 4.730 -22.064 1.00 38.16 302 LYS A O 1
ATOM 2432 N N . LEU A 1 303 ? 9.513 4.055 -20.052 1.00 37.12 303 LEU A N 1
ATOM 2433 C CA . LEU A 1 303 ? 10.508 3.014 -19.842 1.00 37.12 303 LEU A CA 1
ATOM 2434 C C . LEU A 1 303 ? 10.377 2.020 -21.013 1.00 37.12 303 LEU A C 1
ATOM 2436 O O . LEU A 1 303 ? 9.351 1.363 -21.147 1.00 37.12 303 LEU A O 1
ATOM 2440 N N . LYS A 1 304 ? 11.381 1.970 -21.891 1.00 31.89 304 LYS A N 1
ATOM 2441 C CA . LYS A 1 304 ? 11.581 0.921 -22.901 1.00 31.89 304 LYS A CA 1
ATOM 2442 C C . LYS A 1 304 ? 12.634 -0.047 -22.371 1.00 31.89 304 LYS A C 1
ATOM 2444 O O . LYS A 1 304 ? 13.530 0.389 -21.650 1.00 31.89 304 LYS A O 1
ATOM 2449 N N . GLY A 1 305 ? 12.475 -1.322 -22.725 1.00 30.70 305 GLY A N 1
ATOM 2450 C CA . GLY A 1 305 ? 13.339 -2.445 -22.359 1.00 30.70 305 GLY A CA 1
ATOM 2451 C C . GLY A 1 305 ? 14.826 -2.098 -22.283 1.00 30.70 305 GLY A C 1
ATOM 2452 O O . GLY A 1 305 ? 15.347 -1.324 -23.083 1.00 30.70 305 GLY A O 1
ATOM 2453 N N . ILE A 1 306 ? 15.474 -2.677 -21.279 1.00 28.88 306 ILE A N 1
ATOM 2454 C CA . ILE A 1 306 ? 16.907 -2.592 -21.016 1.00 28.88 306 ILE A CA 1
ATOM 2455 C C . ILE A 1 306 ? 17.668 -3.111 -22.240 1.00 28.88 306 ILE A C 1
ATOM 2457 O O . ILE A 1 306 ? 17.585 -4.291 -22.547 1.00 28.88 306 ILE A O 1
ATOM 2461 N N . GLU A 1 307 ? 18.471 -2.260 -22.870 1.00 24.19 307 GLU A N 1
ATOM 2462 C CA . GLU A 1 307 ? 19.674 -2.690 -23.583 1.00 24.19 307 GLU A CA 1
ATOM 2463 C C . GLU A 1 307 ? 20.833 -1.810 -23.112 1.00 24.19 307 GLU A C 1
ATOM 2465 O O . GLU A 1 307 ? 20.743 -0.580 -23.079 1.00 24.19 307 GLU A O 1
ATOM 2470 N N . TYR A 1 308 ? 21.901 -2.466 -22.662 1.00 26.41 308 TYR A N 1
ATOM 2471 C CA . TYR A 1 308 ? 23.147 -1.818 -22.278 1.00 26.41 308 TYR A CA 1
ATOM 2472 C C . TYR A 1 308 ? 23.926 -1.409 -23.529 1.00 26.41 308 TYR A C 1
ATOM 2474 O O . TYR A 1 308 ? 24.070 -2.206 -24.447 1.00 26.41 308 TYR A O 1
ATOM 2482 N N . ASP A 1 309 ? 24.558 -0.241 -23.468 1.00 20.69 309 ASP A N 1
ATOM 2483 C CA . ASP A 1 309 ? 25.987 -0.152 -23.760 1.00 20.69 309 ASP A CA 1
ATOM 2484 C C . ASP A 1 309 ? 26.608 0.851 -22.782 1.00 20.69 309 ASP A C 1
ATOM 2486 O O . ASP A 1 309 ? 26.239 2.026 -22.729 1.00 20.69 309 ASP A O 1
ATOM 2490 N N . VAL A 1 310 ? 27.505 0.344 -21.936 1.00 24.25 310 VAL A N 1
ATOM 2491 C CA . VAL A 1 310 ? 28.334 1.143 -21.030 1.00 24.25 310 VAL A CA 1
ATOM 2492 C C . VAL A 1 310 ? 29.604 1.495 -21.797 1.00 24.25 310 VAL A C 1
ATOM 2494 O O . VAL A 1 310 ? 30.317 0.590 -22.231 1.00 24.25 310 VAL A O 1
ATOM 2497 N N . LEU A 1 311 ? 29.898 2.789 -21.933 1.00 26.75 311 LEU A N 1
ATOM 2498 C CA . LEU A 1 311 ? 31.260 3.274 -22.172 1.00 26.75 311 LEU A CA 1
ATOM 2499 C C . LEU A 1 311 ? 31.844 3.794 -20.860 1.00 26.75 311 LEU A C 1
ATOM 2501 O O . LEU A 1 311 ? 31.138 4.573 -20.179 1.00 26.75 311 LEU A O 1
#

Sequence (311 aa):
MLIIDTIKAEQKLRNSQLDHSSSDKMIAKLLIFVLAIHMATCTSMFTEKQLVQSTMPKPTLTGYPFNGVIEFLNCPGLIHEGILINQWKILKLDNTCKLQANSIIIEDSIILVEETSLYLIANHVKLLRTTIIGNNHTIRIVAENIELYSNRFVGDNSTYEALGINISTRQNDHVGDYSSYKVLGSYIEEQLDMFTGIYQYHNLTTVDIQQIRNEYSEDLPIYNLVEFGTGNPDSTINESKYIVRQGCVFRGNHRYYHINAPFFCNDNNDYNENFDSWFLTGSGKECKISTNLYDSNDKILKLKGIEYDVL

pLDDT: mean 73.22, std 23.82, range [20.69, 98.75]

Foldseek 3Di:
DPDPPPVVVVVVVVVVVVVVVPVVVVVVVVVVVVVVVVVVVVVVVPPDPDPPVPPPPQADEPDDDAADEAAEDEADPDEHQEYEAENYEYNYYDAAHEHAYQEYAHENYEHEFALHEYEYAHQYYAYYLYEYDYENYEYEYAHQAAHAYQYEYEYENYEYEYFHAHHAHENYEAYYAAYEAYYEYQEAEAYQYEYEHAAYEEYAAYDDLCVSCVVCVVCVVSCVVNCVDPDPVPPPPLDQRWHWHWNYWYWHFWYWYWYKGQADQPPPPPDPPPTLTRGIDGDHGIDTDTDGDGDPDGDGPSDDDDDDDDD

Secondary structure (DSSP, 8-state):
---SHHHHHHHHHHHHSSTTHHHHHHHHHHHHHHHHHHHHHHHHT----------PPPPPPEEPPSSEEES-B---SPPEEEEEEESEEE--B-SSEEEEEEEEEEES-EEE-SSSEEEEESSEEEEES-EEE-SS-EEEEEEEEEEEES-EEE-SSEEEEEEEEEEEEES-EEE-SEEEEEEEEEEEEEES-EEESSEEEEEEEE--HHHHHHHTGGGHHHHHHTT-----TT-------EEEEES-EEESSEEEEEEEESS---------TT--EE----SSS-EEEEEEEE--S---B----------

Organism: Cotesia glomerata (NCBI:txid32391)